Protein AF-A0A7S1KUV3-F1 (afdb_monomer_lite)

Radius of gyration: 42.83 Å; chains: 1; bounding box: 106×86×132 Å

pLDDT: mean 72.12, std 22.17, range [35.59, 98.69]

Sequence (318 aa):
AMRYSIASGDHDDSLCGSAKTRPPDRSGSRDAGAARRFQEGLEPMEYVVLDYLNGLPEGFMDKLKCSLDVHDRLVQRLSRKNERLQAKVRESQASKGTGPPACDLDGTGAPVCITTRSGAPVCDPDAAGAQVCNRDAAGAQVCDPWCRGAPVCYADGAGAPLRDPTGMGLPVCEPRVAGEAPVYDRGALAVEHNILGEAEPCLRGPLRGEGALGAGSQQELARARRRELQLQLAAKVQAAQEARRRLGADAHEEAMRARLEQTCKAARERIAATARRTQREEEEQRDMAAAALREREHVESSLEATLCEQEVMKARVA

Foldseek 3Di:
DDDDDDDDDDDDPDDDDDDDDDDDDDDDDDDDDDDPDDPPDPPPCVVVVVVVVVVDDDCPVVVVVVVVVVVVVVVVVVVVVVVVVVVVVVVVVVVCVPDDDDPPPPDPDADADDDPDDDADDDDQPDPDAHEYDDDDDDEHDDDLRRPDQHDYDDPDPDDHDDDPPHPDDHDDDDDDDDDDDDDDDDDDDDDPPDDDDDDDDDDDDDDDDDPPPPVVVVVVVVVVVVVVVVVVVVVVVVVVVVVVVVVVVVVVVVVVVVVVVVVVVVVVVVVVVVVVVVVVVVVVVVVVVVVVVVVVVVVVVVVVVVVVVVVVVVVVD

Organism: Alexandrium catenella (NCBI:txid2925)

Structure (mmCIF, N/CA/C/O backbone):
data_AF-A0A7S1KUV3-F1
#
_entry.id   AF-A0A7S1KUV3-F1
#
loop_
_atom_site.group_PDB
_atom_site.id
_atom_site.type_symbol
_atom_site.label_atom_id
_atom_site.label_alt_id
_atom_site.label_comp_id
_atom_site.label_asym_id
_atom_site.label_entity_id
_atom_site.label_seq_id
_atom_site.pdbx_PDB_ins_code
_atom_site.Cartn_x
_atom_site.Cartn_y
_atom_site.Cartn_z
_atom_site.occupancy
_atom_site.B_iso_or_equiv
_atom_site.auth_seq_id
_atom_site.auth_comp_id
_atom_site.auth_asym_id
_atom_site.auth_atom_id
_atom_site.pdbx_PDB_model_num
ATOM 1 N N . ALA A 1 1 ? 29.916 -36.926 -2.454 1.00 50.84 1 ALA A N 1
ATOM 2 C CA . ALA A 1 1 ? 30.643 -36.062 -1.503 1.00 50.84 1 ALA A CA 1
ATOM 3 C C . ALA A 1 1 ? 30.952 -34.732 -2.189 1.00 50.84 1 ALA A C 1
ATOM 5 O O . ALA A 1 1 ? 31.960 -34.618 -2.871 1.00 50.84 1 ALA A O 1
ATOM 6 N N . MET A 1 2 ? 30.030 -33.769 -2.103 1.00 45.47 2 MET A N 1
ATOM 7 C CA . MET A 1 2 ? 30.204 -32.425 -2.667 1.00 45.47 2 MET A CA 1
ATOM 8 C C . MET A 1 2 ? 30.885 -31.536 -1.624 1.00 45.47 2 MET A C 1
ATOM 10 O O . MET A 1 2 ? 30.381 -31.399 -0.512 1.00 45.47 2 MET A O 1
ATOM 14 N N . ARG A 1 3 ? 32.047 -30.976 -1.970 1.00 55.03 3 ARG A N 1
ATOM 15 C CA . ARG A 1 3 ? 32.770 -29.993 -1.155 1.00 55.03 3 ARG A CA 1
ATOM 16 C C . ARG A 1 3 ? 32.250 -28.601 -1.512 1.00 55.03 3 ARG A C 1
ATOM 18 O O . ARG A 1 3 ? 32.436 -28.161 -2.641 1.00 55.03 3 ARG A O 1
ATOM 25 N N . TYR A 1 4 ? 31.609 -27.928 -0.561 1.00 47.91 4 TYR A N 1
ATOM 26 C CA . TYR A 1 4 ? 31.341 -26.495 -0.644 1.00 47.91 4 TYR A CA 1
ATOM 27 C C . TYR A 1 4 ? 32.586 -25.744 -0.160 1.00 47.91 4 TYR A C 1
ATOM 29 O O . TYR A 1 4 ? 32.934 -25.818 1.017 1.00 47.91 4 TYR A O 1
ATOM 37 N N . SER A 1 5 ? 33.265 -25.049 -1.074 1.00 60.22 5 SER A N 1
ATOM 38 C CA . SER A 1 5 ? 34.287 -24.054 -0.738 1.00 60.22 5 SER A CA 1
ATOM 39 C C . SER A 1 5 ? 33.593 -22.731 -0.431 1.00 60.22 5 SER A C 1
ATOM 41 O O . SER A 1 5 ? 33.000 -22.121 -1.317 1.00 60.22 5 SER A O 1
ATOM 43 N N . ILE A 1 6 ? 33.658 -22.303 0.827 1.00 53.44 6 ILE A N 1
ATOM 44 C CA . ILE A 1 6 ? 33.256 -20.963 1.257 1.00 53.44 6 ILE A CA 1
ATOM 45 C C . ILE A 1 6 ? 34.474 -20.063 1.049 1.00 53.44 6 ILE A C 1
ATOM 47 O O . ILE A 1 6 ? 35.486 -20.224 1.728 1.00 53.44 6 ILE A O 1
ATOM 51 N N . ALA A 1 7 ? 34.393 -19.162 0.072 1.00 54.94 7 ALA A N 1
ATOM 52 C CA . ALA A 1 7 ? 35.353 -18.082 -0.088 1.00 54.94 7 ALA A CA 1
ATOM 53 C C . ALA A 1 7 ? 35.029 -16.992 0.941 1.00 54.94 7 ALA A C 1
ATOM 55 O O . ALA A 1 7 ? 33.946 -16.405 0.921 1.00 54.94 7 ALA A O 1
ATOM 56 N N . SER A 1 8 ? 35.963 -16.770 1.860 1.00 55.22 8 SER A N 1
ATOM 57 C CA . SER A 1 8 ? 35.985 -15.638 2.778 1.00 55.22 8 SER A CA 1
ATOM 58 C C . SER A 1 8 ? 36.175 -14.359 1.963 1.00 55.22 8 SER A C 1
ATOM 60 O O . SER A 1 8 ? 37.211 -14.187 1.331 1.00 55.22 8 SER A O 1
ATOM 62 N N . GLY A 1 9 ? 35.150 -13.508 1.924 1.00 50.50 9 GLY A N 1
ATOM 63 C CA . GLY A 1 9 ? 35.242 -12.160 1.373 1.00 50.50 9 GLY A CA 1
ATOM 64 C C . GLY A 1 9 ? 35.730 -11.204 2.453 1.00 50.50 9 GLY A C 1
ATOM 65 O O . GLY A 1 9 ? 35.086 -11.070 3.496 1.00 50.50 9 GLY A O 1
ATOM 66 N N . ASP A 1 10 ? 36.881 -10.599 2.189 1.00 52.53 10 ASP A N 1
ATOM 67 C CA . ASP A 1 10 ? 37.581 -9.644 3.035 1.00 52.53 10 ASP A CA 1
ATOM 68 C C . ASP A 1 10 ? 36.730 -8.411 3.386 1.00 52.53 10 ASP A C 1
ATOM 70 O O . ASP A 1 10 ? 35.907 -7.929 2.607 1.00 52.53 10 ASP A O 1
ATOM 74 N N . HIS A 1 11 ? 36.923 -7.933 4.615 1.00 45.03 11 HIS A N 1
ATOM 75 C CA . HIS A 1 11 ? 36.390 -6.679 5.133 1.00 45.03 11 HIS A CA 1
ATOM 76 C C . HIS A 1 11 ? 37.175 -5.498 4.553 1.00 45.03 11 HIS A C 1
ATOM 78 O O . HIS A 1 11 ? 38.323 -5.274 4.929 1.00 45.03 11 HIS A O 1
ATOM 84 N N . ASP A 1 12 ? 36.530 -4.706 3.698 1.00 54.69 12 ASP A N 1
ATOM 85 C CA . ASP A 1 12 ? 36.996 -3.363 3.360 1.00 54.69 12 ASP A CA 1
ATOM 86 C C . ASP A 1 12 ? 36.557 -2.369 4.448 1.00 54.69 12 ASP A C 1
ATOM 88 O O . ASP A 1 12 ? 35.445 -1.830 4.437 1.00 54.69 12 ASP A O 1
ATOM 92 N N . ASP A 1 13 ? 37.466 -2.110 5.390 1.00 47.16 13 ASP A N 1
ATOM 93 C CA . ASP A 1 13 ? 37.435 -0.962 6.297 1.00 47.16 13 ASP A CA 1
ATOM 94 C C . ASP A 1 13 ? 37.655 0.337 5.500 1.00 47.16 13 ASP A C 1
ATOM 96 O O . ASP A 1 13 ? 38.761 0.870 5.382 1.00 47.16 13 ASP A O 1
ATOM 100 N N . SER A 1 14 ? 36.576 0.872 4.925 1.00 59.09 14 SER A N 1
ATOM 101 C CA . SER A 1 14 ? 36.598 2.181 4.273 1.00 59.09 14 SER A CA 1
ATOM 102 C C . SER A 1 14 ? 36.478 3.304 5.308 1.00 59.09 14 SER A C 1
ATOM 104 O O . SER A 1 14 ? 35.399 3.672 5.779 1.00 59.09 14 SER A O 1
ATOM 106 N N . LEU A 1 15 ? 37.640 3.854 5.658 1.00 52.62 15 LEU A N 1
ATOM 107 C CA . LEU A 1 15 ? 37.837 5.082 6.421 1.00 52.62 15 LEU A CA 1
ATOM 108 C C . LEU A 1 15 ? 37.215 6.294 5.699 1.00 52.62 15 LEU A C 1
ATOM 110 O O . LEU A 1 15 ? 37.880 6.979 4.924 1.00 52.62 15 LEU A O 1
ATOM 114 N N . CYS A 1 16 ? 35.965 6.637 6.010 1.00 47.44 16 CYS A N 1
ATOM 115 C CA . CYS A 1 16 ? 35.431 7.971 5.720 1.00 47.44 16 CYS A CA 1
ATOM 116 C C . CYS A 1 16 ? 35.719 8.925 6.886 1.00 47.44 16 CYS A C 1
ATOM 118 O O . CYS A 1 16 ? 34.884 9.164 7.759 1.00 47.44 16 CYS A O 1
ATOM 120 N N . GLY A 1 17 ? 36.912 9.521 6.859 1.00 49.25 17 GLY A N 1
ATOM 121 C CA . GLY A 1 17 ? 37.184 10.773 7.554 1.00 49.25 17 GLY A CA 1
ATOM 122 C C . GLY A 1 17 ? 36.359 11.897 6.927 1.00 49.25 17 GLY A C 1
ATOM 123 O O . GLY A 1 17 ? 36.599 12.290 5.791 1.00 49.25 17 GLY A O 1
ATOM 124 N N . SER A 1 18 ? 35.380 12.420 7.664 1.00 54.69 18 SER A N 1
ATOM 125 C CA . SER A 1 18 ? 34.700 13.672 7.325 1.00 54.69 18 SER A CA 1
ATOM 126 C C . SER A 1 18 ? 35.035 14.720 8.373 1.00 54.69 18 SER A C 1
ATOM 128 O O . SER A 1 18 ? 34.770 14.563 9.565 1.00 54.69 18 SER A O 1
ATOM 130 N N . ALA A 1 19 ? 35.684 15.774 7.888 1.00 44.00 19 ALA A N 1
ATOM 131 C CA . ALA A 1 19 ? 36.178 16.907 8.638 1.00 44.00 19 ALA A CA 1
ATOM 132 C C . ALA A 1 19 ? 35.063 17.579 9.452 1.00 44.00 19 ALA A C 1
ATOM 134 O O . ALA A 1 19 ? 34.056 18.048 8.923 1.00 44.00 19 ALA A O 1
ATOM 135 N N . LYS A 1 20 ? 35.282 17.658 10.764 1.00 51.81 20 LYS A N 1
ATOM 136 C CA . LYS A 1 20 ? 34.458 18.404 11.711 1.00 51.81 20 LYS A CA 1
ATOM 137 C C . LYS A 1 20 ? 34.800 19.889 11.581 1.00 51.81 20 LYS A C 1
ATOM 139 O O . LYS A 1 20 ? 35.710 20.383 12.241 1.00 51.81 20 LYS A O 1
ATOM 144 N N . THR A 1 21 ? 34.101 20.601 10.699 1.00 52.25 21 THR A N 1
ATOM 145 C CA . THR A 1 21 ? 34.162 22.066 10.626 1.00 52.25 21 THR A CA 1
ATOM 146 C C . THR A 1 21 ? 33.637 22.663 11.930 1.00 52.25 21 THR A C 1
ATOM 148 O O . THR A 1 21 ? 32.458 22.547 12.262 1.00 52.25 21 THR A O 1
ATOM 151 N N . ARG A 1 22 ? 34.555 23.274 12.683 1.00 49.34 22 ARG A N 1
ATOM 152 C CA . ARG A 1 22 ? 34.307 24.104 13.867 1.00 49.34 22 ARG A CA 1
ATOM 153 C C . ARG A 1 22 ? 33.476 25.337 13.468 1.00 49.34 22 ARG A C 1
ATOM 155 O O . ARG A 1 22 ? 33.888 26.031 12.539 1.00 49.34 22 ARG A O 1
ATOM 162 N N . PRO A 1 23 ? 32.361 25.654 14.147 1.00 61.28 23 PRO A N 1
ATOM 163 C CA . PRO A 1 23 ? 31.737 26.965 14.018 1.00 61.28 23 PRO A CA 1
ATOM 164 C C . PRO A 1 23 ? 32.580 28.021 14.761 1.00 61.28 23 PRO A C 1
ATOM 166 O O . PRO A 1 23 ? 33.218 27.684 15.762 1.00 61.28 23 PRO A O 1
ATOM 169 N N . PRO A 1 24 ? 32.617 29.277 14.280 1.00 63.50 24 PRO A N 1
ATOM 170 C CA . PRO A 1 24 ? 33.401 30.334 14.903 1.00 63.50 24 PRO A CA 1
ATOM 171 C C . PRO A 1 24 ? 32.796 30.781 16.236 1.00 63.50 24 PRO A C 1
ATOM 173 O O . PRO A 1 24 ? 31.580 30.941 16.377 1.00 63.50 24 PRO A O 1
ATOM 176 N N . ASP A 1 25 ? 33.694 31.014 17.188 1.00 50.94 25 ASP A N 1
ATOM 177 C CA . ASP A 1 25 ? 33.448 31.600 18.497 1.00 50.94 25 ASP A CA 1
ATOM 178 C C . ASP A 1 25 ? 32.694 32.935 18.379 1.00 50.94 25 ASP A C 1
ATOM 180 O O . ASP A 1 25 ? 33.216 33.929 17.872 1.00 50.94 25 ASP A O 1
ATOM 184 N N . ARG A 1 26 ? 31.461 32.982 18.898 1.00 51.25 26 ARG A N 1
ATOM 185 C CA . ARG A 1 26 ? 30.793 34.240 19.250 1.00 51.25 26 ARG A CA 1
ATOM 186 C C . ARG A 1 26 ? 31.099 34.569 20.705 1.00 51.25 26 ARG A C 1
ATOM 188 O O . ARG A 1 26 ? 30.372 34.205 21.624 1.00 51.25 26 ARG A O 1
ATOM 195 N N . SER A 1 27 ? 32.202 35.285 20.884 1.00 57.25 27 SER A N 1
ATOM 196 C CA . SER A 1 27 ? 32.528 36.041 22.087 1.00 57.25 27 SER A CA 1
ATOM 197 C C . SER A 1 27 ? 31.584 37.242 22.240 1.00 57.25 27 SER A C 1
ATOM 199 O O . SER A 1 27 ? 31.562 38.132 21.392 1.00 57.25 27 SER A O 1
ATOM 201 N N . GLY A 1 28 ? 30.836 37.272 23.341 1.00 48.59 28 GLY A N 1
ATOM 202 C CA . GLY A 1 28 ? 29.962 38.372 23.767 1.00 48.59 28 GLY A CA 1
ATOM 203 C C . GLY A 1 28 ? 29.151 37.906 24.978 1.00 48.59 28 GLY A C 1
ATOM 204 O O . GLY A 1 28 ? 28.044 37.422 24.816 1.00 48.59 28 GLY A O 1
ATOM 205 N N . SER A 1 29 ? 29.719 37.754 26.179 1.00 55.91 29 SER A N 1
ATOM 206 C CA . SER A 1 29 ? 30.174 38.818 27.089 1.00 55.91 29 SER A CA 1
ATOM 207 C C . SER A 1 29 ? 29.114 39.903 27.323 1.00 55.91 29 SER A C 1
ATOM 209 O O . SER A 1 29 ? 29.232 40.998 26.777 1.00 55.91 29 SER A O 1
ATOM 211 N N . ARG A 1 30 ? 28.155 39.597 28.207 1.00 56.16 30 ARG A N 1
ATOM 212 C CA . ARG A 1 30 ? 27.799 40.328 29.448 1.00 56.16 30 ARG A CA 1
ATOM 213 C C . ARG A 1 30 ? 26.295 40.228 29.684 1.00 56.16 30 ARG A C 1
ATOM 215 O O . ARG A 1 30 ? 25.528 40.829 28.955 1.00 56.16 30 ARG A O 1
ATOM 222 N N . ASP A 1 31 ? 25.926 39.392 30.653 1.00 46.69 31 ASP A N 1
ATOM 223 C CA . ASP A 1 31 ? 25.014 39.741 31.754 1.00 46.69 31 ASP A CA 1
ATOM 224 C C . ASP A 1 31 ? 24.808 38.501 32.631 1.00 46.69 31 ASP A C 1
ATOM 226 O O . ASP A 1 31 ? 23.829 37.763 32.560 1.00 46.69 31 ASP A O 1
ATOM 230 N N . ALA A 1 32 ? 25.826 38.244 33.455 1.00 55.78 32 ALA A N 1
ATOM 231 C CA . ALA A 1 32 ? 25.753 37.323 34.574 1.00 55.78 32 ALA A CA 1
ATOM 232 C C . ALA A 1 32 ? 25.380 38.140 35.815 1.00 55.78 32 ALA A C 1
ATOM 234 O O . ALA A 1 32 ? 26.239 38.747 36.452 1.00 55.78 32 ALA A O 1
ATOM 235 N N . GLY A 1 33 ? 24.093 38.171 36.147 1.00 55.00 33 GLY A N 1
ATOM 236 C CA . GLY A 1 33 ? 23.601 38.844 37.339 1.00 55.00 33 GLY A CA 1
ATOM 237 C C . GLY A 1 33 ? 22.295 38.233 37.820 1.00 55.00 33 GLY A C 1
ATOM 238 O O . GLY A 1 33 ? 21.255 38.472 37.229 1.00 55.00 33 GLY A O 1
ATOM 239 N N . ALA A 1 34 ? 22.376 37.494 38.928 1.00 51.81 34 ALA A N 1
ATOM 240 C CA . ALA A 1 34 ? 21.263 37.112 39.805 1.00 51.81 34 ALA A CA 1
ATOM 241 C C . ALA A 1 34 ? 20.312 35.982 39.345 1.00 51.81 34 ALA A C 1
ATOM 243 O O . ALA A 1 34 ? 19.131 36.204 39.110 1.00 51.81 34 ALA A O 1
ATOM 244 N N . ALA A 1 35 ? 20.788 34.729 39.359 1.00 52.62 35 ALA A N 1
ATOM 245 C CA . ALA A 1 35 ? 19.892 33.561 39.475 1.00 52.62 35 ALA A CA 1
ATOM 246 C C . ALA A 1 35 ? 20.561 32.306 40.089 1.00 52.62 35 ALA A C 1
ATOM 248 O O . ALA A 1 35 ? 20.219 31.176 39.758 1.00 52.62 35 ALA A O 1
ATOM 249 N N . ARG A 1 36 ? 21.536 32.469 40.997 1.00 54.59 36 ARG A N 1
ATOM 250 C CA . ARG A 1 36 ? 22.147 31.341 41.731 1.00 54.59 36 ARG A CA 1
ATOM 251 C C . ARG A 1 36 ? 21.821 31.388 43.217 1.00 54.59 36 ARG A C 1
ATOM 253 O O . ARG A 1 36 ? 22.676 31.779 43.999 1.00 54.59 36 ARG A O 1
ATOM 260 N N . ARG A 1 37 ? 20.613 30.971 43.596 1.00 55.06 37 ARG A N 1
ATOM 261 C CA . ARG A 1 37 ? 20.305 30.356 44.903 1.00 55.06 37 ARG A CA 1
ATOM 262 C C . ARG A 1 37 ? 19.047 29.516 44.704 1.00 55.06 37 ARG A C 1
ATOM 264 O O . ARG A 1 37 ? 18.017 30.124 44.485 1.00 55.06 37 ARG A O 1
ATOM 271 N N . PHE A 1 38 ? 19.185 28.186 44.672 1.00 52.56 38 PHE A N 1
ATOM 272 C CA . PHE A 1 38 ? 18.165 27.113 44.820 1.00 52.56 38 PHE A CA 1
ATOM 273 C C . PHE A 1 38 ? 18.485 25.871 43.951 1.00 52.56 38 PHE A C 1
ATOM 275 O O . PHE A 1 38 ? 17.613 25.329 43.282 1.00 52.56 38 PHE A O 1
ATOM 282 N N . GLN A 1 39 ? 19.737 25.396 43.948 1.00 52.84 39 GLN A N 1
ATOM 283 C CA . GLN A 1 39 ? 20.089 24.077 43.390 1.00 52.84 39 GLN A CA 1
ATOM 284 C C . GLN A 1 39 ? 21.105 23.352 44.285 1.00 52.84 39 GLN A C 1
ATOM 286 O O . GLN A 1 39 ? 22.152 22.906 43.836 1.00 52.84 39 GLN A O 1
ATOM 291 N N . GLU A 1 40 ? 20.799 23.243 45.573 1.00 55.50 40 GLU A N 1
ATOM 292 C CA . GLU A 1 40 ? 21.488 22.325 46.484 1.00 55.50 40 GLU A CA 1
ATOM 293 C C . GLU A 1 40 ? 20.408 21.454 47.126 1.00 55.50 40 GLU A C 1
ATOM 295 O O . GLU A 1 40 ? 19.616 21.945 47.927 1.00 55.50 40 GLU A O 1
ATOM 300 N N . GLY A 1 41 ? 20.311 20.189 46.702 1.00 58.28 41 GLY A N 1
ATOM 301 C CA . GLY A 1 41 ? 19.470 19.194 47.378 1.00 58.28 41 GLY A CA 1
ATOM 302 C C . GLY A 1 41 ? 18.753 18.170 46.498 1.00 58.28 41 GLY A C 1
ATOM 303 O O . GLY A 1 41 ? 18.231 17.202 47.037 1.00 58.28 41 GLY A O 1
ATOM 304 N N . LEU A 1 42 ? 18.725 18.324 45.171 1.00 57.47 42 LEU A N 1
ATOM 305 C CA . LEU A 1 42 ? 18.290 17.230 44.300 1.00 57.47 42 LEU A CA 1
ATOM 306 C C . LEU A 1 42 ? 19.510 16.360 44.018 1.00 57.47 42 LEU A C 1
ATOM 308 O O . LEU A 1 42 ? 20.253 16.622 43.072 1.00 57.47 42 LEU A O 1
ATOM 312 N N . GLU A 1 43 ? 19.738 15.354 44.867 1.00 61.97 43 GLU A N 1
ATOM 313 C CA . GLU A 1 43 ? 20.556 14.216 44.455 1.00 61.97 43 GLU A CA 1
ATOM 314 C C . GLU A 1 43 ? 20.039 13.756 43.084 1.00 61.97 43 GLU A C 1
ATOM 316 O O . GLU A 1 43 ? 18.825 13.564 42.925 1.00 61.97 43 GLU A O 1
ATOM 321 N N . PRO A 1 44 ? 20.906 13.661 42.062 1.00 67.88 44 PRO A N 1
ATOM 322 C CA . PRO A 1 44 ? 20.489 13.251 40.735 1.00 67.88 44 PRO A CA 1
ATOM 323 C C . PRO A 1 44 ? 19.743 11.924 40.858 1.00 67.88 44 PRO A C 1
ATOM 325 O O . PRO A 1 44 ? 20.315 10.934 41.318 1.00 67.88 44 PRO A O 1
ATOM 328 N N . MET A 1 45 ? 18.474 11.884 40.430 1.00 63.06 45 MET A N 1
ATOM 329 C CA . MET A 1 45 ? 17.690 10.638 40.366 1.00 63.06 45 MET A CA 1
ATOM 330 C C . MET A 1 45 ? 18.423 9.512 39.618 1.00 63.06 45 MET A C 1
ATOM 332 O O . MET A 1 45 ? 18.037 8.353 39.729 1.00 63.06 45 MET A O 1
ATOM 336 N N . GLU A 1 46 ? 19.478 9.848 38.874 1.00 63.69 46 GLU A N 1
ATOM 337 C CA . GLU A 1 46 ? 20.419 8.929 38.246 1.00 63.69 46 GLU A CA 1
ATOM 338 C C . GLU A 1 46 ? 20.895 7.821 39.196 1.00 63.69 46 GLU A C 1
ATOM 340 O O . GLU A 1 46 ? 20.956 6.677 38.762 1.00 63.69 46 GLU A O 1
ATOM 345 N N . TYR A 1 47 ? 21.143 8.094 40.483 1.00 66.38 47 TYR A N 1
ATOM 346 C CA . TYR A 1 47 ? 21.613 7.055 41.414 1.00 66.38 47 TYR A CA 1
ATOM 347 C C . TYR A 1 47 ? 20.489 6.174 41.963 1.00 66.38 47 TYR A C 1
ATOM 349 O O . TYR A 1 47 ? 20.662 4.964 42.084 1.00 66.38 47 TYR A O 1
ATOM 357 N N . VAL A 1 48 ? 19.309 6.747 42.212 1.00 68.50 48 VAL A N 1
ATOM 358 C CA . VAL A 1 48 ? 18.151 5.993 42.717 1.00 68.50 48 VAL A CA 1
ATOM 359 C C . VAL A 1 48 ? 17.669 4.978 41.680 1.00 68.50 48 VAL A C 1
ATOM 361 O O . VAL A 1 48 ? 17.284 3.871 42.037 1.00 68.50 48 VAL A O 1
ATOM 364 N N . VAL A 1 49 ? 17.724 5.313 40.387 1.00 74.62 49 VAL A N 1
ATOM 365 C CA . VAL A 1 49 ? 17.288 4.410 39.308 1.00 74.62 49 VAL A CA 1
ATOM 366 C C . VAL A 1 49 ? 18.221 3.203 39.153 1.00 74.62 49 VAL A C 1
ATOM 368 O O . VAL A 1 49 ? 17.741 2.118 38.830 1.00 74.62 49 VAL A O 1
ATOM 371 N N . LEU A 1 50 ? 19.523 3.345 39.424 1.00 76.31 50 LEU A N 1
ATOM 372 C CA . LEU A 1 50 ? 20.491 2.247 39.287 1.00 76.31 50 LEU A CA 1
ATOM 373 C C . LEU A 1 50 ? 20.217 1.094 40.267 1.00 76.31 50 LEU A C 1
ATOM 375 O O . LEU A 1 50 ? 20.341 -0.068 39.878 1.00 76.31 50 LEU A O 1
ATOM 379 N N . ASP A 1 51 ? 19.758 1.386 41.486 1.00 76.94 51 ASP A N 1
ATOM 380 C CA . ASP A 1 51 ? 19.403 0.348 42.463 1.00 76.94 51 ASP A CA 1
ATOM 381 C C . ASP A 1 51 ? 18.165 -0.454 42.037 1.00 76.94 51 ASP A C 1
ATOM 383 O O . ASP A 1 51 ? 18.110 -1.671 42.231 1.00 76.94 51 ASP A O 1
ATOM 387 N N . TYR A 1 52 ? 17.203 0.185 41.361 1.00 76.31 52 TYR A N 1
ATOM 388 C CA . TYR A 1 52 ? 16.060 -0.523 40.776 1.00 76.31 52 TYR A CA 1
ATOM 389 C C . TYR A 1 52 ? 16.456 -1.398 39.585 1.00 76.31 52 TYR A C 1
ATOM 391 O O . TYR A 1 52 ? 15.822 -2.428 39.355 1.00 76.31 52 TYR A O 1
ATOM 399 N N . LEU A 1 53 ? 17.506 -1.034 38.842 1.00 75.50 53 LEU A N 1
ATOM 400 C CA . LEU A 1 53 ? 17.980 -1.837 37.712 1.00 75.50 53 LEU A CA 1
ATOM 401 C C . LEU A 1 53 ? 18.629 -3.152 38.161 1.00 75.50 53 LEU A C 1
ATOM 403 O O . LEU A 1 53 ? 18.512 -4.152 37.453 1.00 75.50 53 LEU A O 1
ATOM 407 N N . ASN A 1 54 ? 19.238 -3.181 39.349 1.00 80.06 54 ASN A N 1
ATOM 408 C CA . ASN A 1 54 ? 19.841 -4.393 39.915 1.00 80.06 54 ASN A CA 1
ATOM 409 C C . ASN A 1 54 ? 18.803 -5.412 40.425 1.00 80.06 54 ASN A C 1
ATOM 411 O O . ASN A 1 54 ? 19.127 -6.587 40.574 1.00 80.06 54 ASN A O 1
ATOM 415 N N . GLY A 1 55 ? 17.560 -4.985 40.682 1.00 86.25 55 GLY A N 1
ATOM 416 C CA . GLY A 1 55 ? 16.463 -5.845 41.148 1.00 86.25 55 GLY A CA 1
ATOM 417 C C . GLY A 1 55 ? 15.555 -6.398 40.043 1.00 86.25 55 GLY A C 1
ATOM 418 O O . GLY A 1 55 ? 14.541 -7.030 40.348 1.00 86.25 55 GLY A O 1
ATOM 419 N N . LEU A 1 56 ? 15.856 -6.136 38.768 1.00 88.81 56 LEU A N 1
ATOM 420 C CA . LEU A 1 56 ? 15.012 -6.580 37.659 1.00 88.81 56 LEU A CA 1
ATOM 421 C C . LEU A 1 56 ? 15.168 -8.089 37.395 1.00 88.81 56 LEU A C 1
ATOM 423 O O . LEU A 1 56 ? 16.274 -8.618 37.497 1.00 88.81 56 LEU A O 1
ATOM 427 N N . PRO A 1 57 ? 14.083 -8.790 37.006 1.00 91.56 57 PRO A N 1
ATOM 428 C CA . PRO A 1 57 ? 14.143 -10.207 36.669 1.00 91.56 57 PRO A CA 1
ATOM 429 C C . PRO A 1 57 ? 15.185 -10.498 35.587 1.00 91.56 57 PRO A C 1
ATOM 431 O O . PRO A 1 57 ? 15.293 -9.768 34.594 1.00 91.56 57 PRO A O 1
ATOM 434 N N . GLU A 1 58 ? 15.901 -11.607 35.753 1.00 85.56 58 GLU A N 1
ATOM 435 C CA . GLU A 1 58 ? 16.874 -12.093 34.778 1.00 85.56 58 GLU A CA 1
ATOM 436 C C . GLU A 1 58 ? 16.194 -12.249 33.399 1.00 85.56 58 GLU A C 1
ATOM 438 O O . GLU A 1 58 ? 15.118 -12.838 33.272 1.00 85.56 58 GLU A O 1
ATOM 443 N N . GLY A 1 59 ? 16.761 -11.616 32.366 1.00 87.81 59 GLY A N 1
ATOM 444 C CA . GLY A 1 59 ? 16.195 -11.557 31.009 1.00 87.81 59 GLY A CA 1
ATOM 445 C C . GLY A 1 59 ? 15.273 -10.363 30.703 1.00 87.81 59 GLY A C 1
ATOM 446 O O . GLY A 1 59 ? 14.958 -10.126 29.533 1.00 87.81 59 GLY A O 1
ATOM 447 N N . PHE A 1 60 ? 14.861 -9.552 31.687 1.00 92.25 60 PHE A N 1
ATOM 448 C CA . PHE A 1 60 ? 14.156 -8.290 31.399 1.00 92.25 60 PHE A CA 1
ATOM 449 C C . PHE A 1 60 ? 15.077 -7.280 30.700 1.00 92.25 60 PHE A C 1
ATOM 451 O O . PHE A 1 60 ? 14.671 -6.633 29.734 1.00 92.25 60 PHE A O 1
ATOM 458 N N . MET A 1 61 ? 16.337 -7.195 31.135 1.00 88.69 61 MET 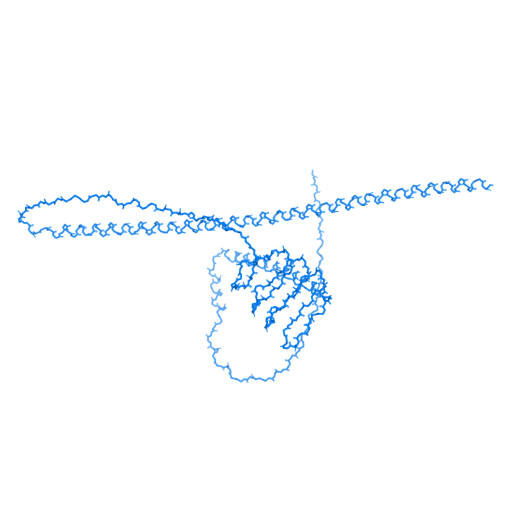A N 1
ATOM 459 C CA . MET A 1 61 ? 17.341 -6.319 30.522 1.00 88.69 61 MET A CA 1
ATOM 460 C C . MET A 1 61 ? 17.604 -6.661 29.054 1.00 88.69 61 MET A C 1
ATOM 462 O O . MET A 1 61 ? 17.760 -5.754 28.240 1.00 88.69 61 MET A O 1
ATOM 466 N N . ASP A 1 62 ? 17.587 -7.944 28.691 1.00 89.50 62 ASP A N 1
ATOM 467 C CA . ASP A 1 62 ? 17.765 -8.364 27.299 1.00 89.50 62 ASP A CA 1
ATOM 468 C C . ASP A 1 62 ? 16.567 -7.959 26.437 1.00 89.50 62 ASP A C 1
ATOM 470 O O . ASP A 1 62 ? 16.744 -7.452 25.331 1.00 89.50 62 ASP A O 1
ATOM 474 N N . LYS A 1 63 ? 15.340 -8.073 26.966 1.00 93.31 63 LYS A N 1
ATOM 475 C CA . LYS A 1 63 ? 14.136 -7.566 26.288 1.00 93.31 63 LYS A CA 1
ATOM 476 C C . LYS A 1 63 ? 14.177 -6.051 26.113 1.00 93.31 63 LYS A C 1
ATOM 478 O O . LYS A 1 63 ? 13.817 -5.562 25.044 1.00 93.31 63 LYS A O 1
ATOM 483 N N . LEU A 1 64 ? 14.621 -5.316 27.133 1.00 90.88 64 LEU A N 1
ATOM 484 C CA . LEU A 1 64 ? 14.749 -3.862 27.065 1.00 90.88 64 LEU A CA 1
ATOM 485 C C . LEU A 1 64 ? 15.794 -3.451 26.020 1.00 90.88 64 LEU A C 1
ATOM 487 O O . LEU A 1 64 ? 15.506 -2.595 25.188 1.00 90.88 64 LEU A O 1
ATOM 491 N N . LYS A 1 65 ? 16.958 -4.114 25.997 1.00 92.38 65 LYS A N 1
ATOM 492 C CA . LYS A 1 65 ? 17.987 -3.924 24.962 1.00 92.38 65 LYS A CA 1
ATOM 493 C C . LYS A 1 65 ? 17.438 -4.205 23.565 1.00 92.38 65 LYS A C 1
ATOM 495 O O . LYS A 1 65 ? 17.528 -3.342 22.702 1.00 92.38 65 LYS A O 1
ATOM 500 N N . CYS A 1 66 ? 16.777 -5.347 23.357 1.00 91.56 66 CYS A N 1
ATOM 501 C CA . CYS A 1 66 ? 16.146 -5.654 22.072 1.00 91.56 66 CYS A CA 1
ATOM 502 C C . CYS A 1 66 ? 15.091 -4.610 21.672 1.00 91.56 66 CYS A C 1
ATOM 504 O O . CYS A 1 66 ? 14.993 -4.251 20.500 1.00 91.56 66 CYS A O 1
ATOM 506 N N . SER A 1 67 ? 14.298 -4.109 22.624 1.00 95.44 67 SER A N 1
ATOM 507 C CA . SER A 1 67 ? 13.300 -3.069 22.359 1.00 95.44 67 SER A CA 1
ATOM 508 C C . SER A 1 67 ? 13.950 -1.743 21.957 1.00 95.44 67 SER A C 1
ATOM 510 O O . SER A 1 67 ? 13.480 -1.096 21.019 1.00 95.44 67 SER A O 1
ATOM 512 N N . LEU A 1 68 ? 15.029 -1.346 22.636 1.00 94.94 68 LEU A N 1
ATOM 513 C CA . LEU A 1 68 ? 15.806 -0.153 22.298 1.00 94.94 68 LEU A CA 1
ATOM 514 C C . LEU A 1 68 ? 16.448 -0.287 20.910 1.00 94.94 68 LEU A C 1
ATOM 516 O O . LEU A 1 68 ? 16.293 0.615 20.092 1.00 94.94 68 LEU A O 1
ATOM 520 N N . ASP A 1 69 ? 17.024 -1.446 20.581 1.00 95.75 69 ASP A N 1
ATOM 521 C CA . ASP A 1 69 ? 17.596 -1.716 19.255 1.00 95.75 69 ASP A CA 1
ATOM 522 C C . ASP A 1 69 ? 16.557 -1.589 18.126 1.00 95.75 69 ASP A C 1
ATOM 524 O O . ASP A 1 69 ? 16.841 -1.069 17.041 1.00 95.75 69 ASP A O 1
ATOM 528 N N . VAL A 1 70 ? 15.329 -2.071 18.352 1.00 95.31 70 VAL A N 1
ATOM 529 C CA . VAL A 1 70 ? 14.231 -1.933 17.382 1.00 95.31 70 VAL A CA 1
ATOM 530 C C . VAL A 1 70 ? 13.837 -0.464 17.210 1.00 95.31 70 VAL A C 1
ATOM 532 O O . VAL A 1 70 ? 13.626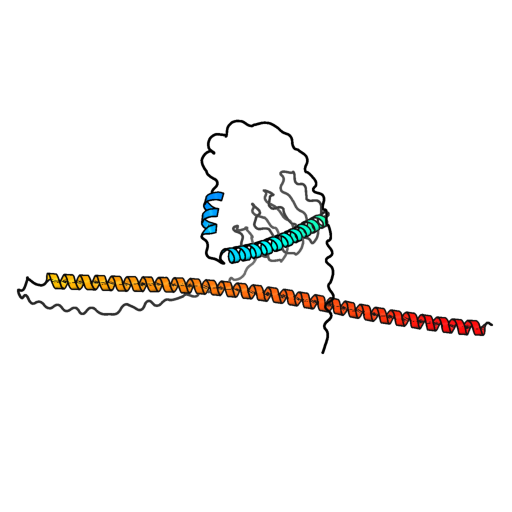 -0.022 16.073 1.00 95.31 70 VAL A O 1
ATOM 535 N N . HIS A 1 71 ? 13.769 0.300 18.304 1.00 95.19 71 HIS A N 1
ATOM 536 C CA . HIS A 1 71 ? 13.498 1.735 18.249 1.00 95.19 71 HIS A CA 1
ATOM 537 C C . HIS A 1 71 ? 14.593 2.500 17.503 1.00 95.19 71 HIS A C 1
ATOM 539 O O . HIS A 1 71 ? 14.268 3.276 16.602 1.00 95.19 71 HIS A O 1
ATOM 545 N N . ASP A 1 72 ? 15.867 2.223 17.770 1.00 96.44 72 ASP A N 1
ATOM 546 C CA . ASP A 1 72 ? 16.989 2.867 17.084 1.00 96.44 72 ASP A CA 1
ATOM 547 C C . ASP A 1 72 ? 16.961 2.602 15.575 1.00 96.44 72 ASP A C 1
ATOM 549 O O . ASP A 1 72 ? 17.100 3.523 14.763 1.00 96.44 72 ASP A O 1
ATOM 553 N N . ARG A 1 73 ? 16.672 1.360 15.161 1.00 96.50 73 ARG A N 1
ATOM 554 C CA . ARG A 1 73 ? 16.494 1.018 13.738 1.00 96.50 73 ARG A CA 1
ATOM 555 C C . ARG A 1 73 ? 15.336 1.783 13.095 1.00 96.50 73 ARG A C 1
ATOM 557 O O . ARG A 1 73 ? 15.428 2.166 11.923 1.00 96.50 73 ARG A O 1
ATOM 564 N N . LEU A 1 74 ? 14.238 1.996 13.822 1.00 93.94 74 LEU A N 1
ATOM 565 C CA . LEU A 1 74 ? 13.097 2.773 13.336 1.00 93.94 74 LEU A CA 1
ATOM 566 C C . LEU A 1 74 ? 13.459 4.255 13.178 1.00 93.94 74 LEU A C 1
ATOM 568 O O . LEU A 1 74 ? 13.180 4.833 12.125 1.00 93.94 74 LEU A O 1
ATOM 572 N N . VAL A 1 75 ? 14.118 4.843 14.179 1.00 96.50 75 VAL A N 1
ATOM 573 C CA . VAL A 1 75 ? 14.573 6.241 14.160 1.00 96.50 75 VAL A CA 1
ATOM 574 C C . VAL A 1 75 ? 15.532 6.470 12.994 1.00 96.50 75 VAL A C 1
ATOM 576 O O . VAL A 1 75 ? 15.294 7.358 12.177 1.00 96.50 75 VAL A O 1
ATOM 579 N N . GLN A 1 76 ? 16.537 5.609 12.813 1.00 96.12 76 GLN A N 1
ATOM 580 C CA . GLN A 1 76 ? 17.464 5.701 11.678 1.00 96.12 76 GLN A CA 1
ATOM 581 C C . GLN A 1 76 ? 16.745 5.624 10.323 1.00 96.12 76 GLN A C 1
ATOM 583 O O . GLN A 1 76 ? 17.069 6.368 9.393 1.00 96.12 76 GLN A O 1
ATOM 588 N N . ARG A 1 77 ? 15.742 4.745 10.187 1.00 97.00 77 ARG A N 1
ATOM 589 C CA . ARG A 1 77 ? 14.944 4.628 8.955 1.00 97.00 77 ARG A CA 1
ATOM 590 C C . ARG A 1 77 ? 14.151 5.905 8.669 1.00 97.00 77 ARG A C 1
ATOM 592 O O . ARG A 1 77 ? 14.052 6.300 7.505 1.00 97.00 77 ARG A O 1
ATOM 599 N N . LEU A 1 78 ? 13.573 6.527 9.697 1.00 94.38 78 LEU A N 1
ATOM 600 C CA . LEU A 1 78 ? 12.834 7.784 9.569 1.00 94.38 78 LEU A CA 1
ATOM 601 C C . LEU A 1 78 ? 13.763 8.949 9.216 1.00 94.38 78 LEU A C 1
ATOM 603 O O . LEU A 1 78 ? 13.439 9.696 8.294 1.00 94.38 78 LEU A O 1
ATOM 607 N N . SER A 1 79 ? 14.937 9.047 9.842 1.00 95.88 79 SER A N 1
ATOM 608 C CA . SER A 1 79 ? 15.934 10.078 9.524 1.00 95.88 79 SER A CA 1
ATOM 609 C C . SER A 1 79 ? 16.372 10.017 8.060 1.00 95.88 79 SER A C 1
ATOM 611 O O . SER A 1 79 ? 16.272 11.018 7.354 1.00 95.88 79 SER A O 1
ATOM 613 N N . ARG A 1 80 ? 16.701 8.824 7.539 1.00 97.56 80 ARG A N 1
ATOM 614 C CA . ARG A 1 80 ? 17.046 8.646 6.112 1.00 97.56 80 ARG A CA 1
ATOM 615 C C . ARG A 1 80 ? 15.907 9.046 5.171 1.00 97.56 80 ARG A C 1
ATOM 617 O O . ARG A 1 80 ? 16.143 9.568 4.084 1.00 97.56 80 ARG A O 1
ATOM 624 N N . LYS A 1 81 ? 14.649 8.778 5.544 1.00 96.06 81 LYS A N 1
ATOM 625 C CA . LYS A 1 81 ? 13.487 9.222 4.754 1.00 96.06 81 LYS A CA 1
ATOM 626 C C . LYS A 1 81 ? 13.338 10.742 4.785 1.00 96.06 81 LYS A C 1
ATOM 628 O O . LYS A 1 81 ? 13.031 11.322 3.747 1.00 96.06 81 LYS A O 1
ATOM 633 N N . ASN A 1 82 ? 13.561 11.366 5.938 1.00 95.00 82 ASN A N 1
ATOM 634 C CA . ASN A 1 82 ? 13.481 12.813 6.096 1.00 95.00 82 ASN A CA 1
ATOM 635 C C . ASN A 1 82 ? 14.561 13.518 5.260 1.00 95.00 82 ASN A C 1
ATOM 637 O O . ASN A 1 82 ? 14.242 14.420 4.494 1.00 95.00 82 ASN A O 1
ATOM 641 N N . GLU A 1 83 ? 15.801 13.026 5.280 1.00 97.69 83 GLU A N 1
ATOM 642 C CA . GLU A 1 83 ? 16.889 13.528 4.425 1.00 97.69 83 GLU A CA 1
ATOM 643 C C . GLU A 1 83 ? 16.538 13.455 2.932 1.00 97.69 83 GLU A C 1
ATOM 645 O O . GLU A 1 83 ? 16.721 14.425 2.197 1.00 97.69 83 GLU A O 1
ATOM 650 N N . ARG A 1 84 ? 15.953 12.338 2.475 1.00 97.19 84 ARG A N 1
ATOM 651 C CA . ARG A 1 84 ? 15.490 12.191 1.082 1.00 97.19 84 ARG A CA 1
ATOM 652 C C . ARG A 1 84 ? 14.382 13.178 0.723 1.00 97.19 84 ARG A C 1
ATOM 654 O O . ARG A 1 84 ? 14.358 13.682 -0.397 1.00 97.19 84 ARG A O 1
ATOM 661 N N . LEU A 1 85 ? 13.448 13.437 1.637 1.00 95.94 85 LEU A N 1
ATOM 662 C CA . LEU A 1 85 ? 12.389 14.426 1.422 1.00 95.94 85 LEU A CA 1
ATOM 663 C C . LEU A 1 85 ? 12.963 15.843 1.371 1.00 95.94 85 LEU A C 1
ATOM 665 O O . LEU A 1 85 ? 12.618 16.599 0.467 1.00 95.94 85 LEU A O 1
ATOM 669 N N . GLN A 1 86 ? 13.887 16.180 2.271 1.00 95.88 86 GLN A N 1
ATOM 670 C CA . GLN A 1 86 ? 14.577 17.469 2.256 1.00 95.88 86 GLN A CA 1
ATOM 671 C C . GLN A 1 86 ? 15.376 17.676 0.964 1.00 95.88 86 GLN A C 1
ATOM 673 O O . GLN A 1 86 ? 15.339 18.768 0.401 1.00 95.88 86 GLN A O 1
ATOM 678 N N . ALA A 1 87 ? 16.037 16.636 0.445 1.00 96.50 87 ALA A N 1
ATOM 679 C CA . ALA A 1 87 ? 16.724 16.695 -0.844 1.00 96.50 87 ALA A CA 1
ATOM 680 C C . ALA A 1 87 ? 15.758 17.012 -2.000 1.00 96.50 87 ALA A C 1
ATOM 682 O O . ALA A 1 87 ? 16.028 17.916 -2.786 1.00 96.50 87 ALA A O 1
ATOM 683 N N . LYS A 1 88 ? 14.590 16.357 -2.048 1.00 94.75 88 LYS A N 1
ATOM 684 C CA . LYS A 1 88 ? 13.556 16.635 -3.062 1.00 94.75 88 LYS A CA 1
ATOM 685 C C . LYS A 1 88 ? 12.979 18.044 -2.962 1.00 94.75 88 LYS A C 1
ATOM 687 O O . LYS A 1 88 ? 12.691 18.657 -3.987 1.00 94.75 88 LYS A O 1
ATOM 692 N N . VAL A 1 89 ? 12.798 18.567 -1.747 1.00 93.88 89 VAL A N 1
ATOM 693 C CA . VAL A 1 89 ? 12.350 19.954 -1.542 1.00 93.88 89 VAL A CA 1
ATOM 694 C C . VAL A 1 89 ? 13.396 20.929 -2.073 1.00 93.88 89 VAL A C 1
ATOM 696 O O . VAL A 1 89 ? 13.035 21.857 -2.789 1.00 93.88 89 VAL A O 1
ATOM 699 N N . ARG A 1 90 ? 14.684 20.693 -1.794 1.00 94.56 90 ARG A N 1
ATOM 700 C CA . ARG A 1 90 ? 15.782 21.518 -2.322 1.00 94.56 90 ARG A CA 1
ATOM 701 C C . ARG A 1 90 ? 15.868 21.459 -3.847 1.00 94.56 90 ARG A C 1
ATOM 703 O O . ARG A 1 90 ? 16.018 22.496 -4.478 1.00 94.56 90 ARG A O 1
ATOM 710 N N . GLU A 1 91 ? 15.716 20.278 -4.439 1.00 93.88 91 GLU A N 1
ATOM 711 C CA . GLU A 1 91 ? 15.675 20.095 -5.897 1.00 93.88 91 GLU A CA 1
ATOM 712 C C . GLU A 1 91 ? 14.472 20.815 -6.526 1.00 93.88 91 GLU A C 1
ATOM 714 O O . GLU A 1 91 ? 14.613 21.554 -7.500 1.00 93.88 91 GLU A O 1
ATOM 719 N N . SER A 1 92 ? 13.295 20.697 -5.903 1.00 88.06 92 SER A N 1
ATOM 720 C CA . SER A 1 92 ? 12.086 21.402 -6.339 1.00 88.06 92 SER A CA 1
ATOM 721 C C . SER A 1 92 ? 12.261 22.920 -6.245 1.00 88.06 92 SER A C 1
ATOM 723 O O . SER A 1 92 ? 11.887 23.631 -7.171 1.00 88.06 92 SER A O 1
ATOM 725 N N . GLN A 1 93 ? 12.874 23.425 -5.171 1.00 85.50 93 GLN A N 1
ATOM 726 C CA . GLN A 1 93 ? 13.179 24.849 -5.004 1.00 85.50 93 GLN A CA 1
ATOM 727 C C . GLN A 1 93 ? 14.202 25.347 -6.032 1.00 85.50 93 GLN A C 1
ATOM 729 O O . GLN A 1 93 ? 14.010 26.423 -6.591 1.00 85.50 93 GLN A O 1
ATOM 734 N N . ALA A 1 94 ? 15.232 24.555 -6.343 1.00 83.88 94 ALA A N 1
ATOM 735 C CA . ALA A 1 94 ? 16.210 24.889 -7.378 1.00 83.88 94 ALA A CA 1
ATOM 736 C C . ALA A 1 94 ? 15.570 24.951 -8.778 1.00 83.88 94 ALA A C 1
ATOM 738 O O . ALA A 1 94 ? 15.850 25.869 -9.544 1.00 83.88 94 ALA A O 1
ATOM 739 N N . SER A 1 95 ? 14.657 24.027 -9.095 1.00 79.75 95 SER A N 1
ATOM 740 C CA . SER A 1 95 ? 13.944 24.014 -10.383 1.00 79.75 95 SER A CA 1
ATOM 741 C C . SER A 1 95 ? 12.868 25.103 -10.521 1.00 79.75 95 SER A C 1
ATOM 743 O O . SER A 1 95 ? 12.475 25.440 -11.634 1.00 79.75 95 SER A O 1
ATOM 745 N N . LYS A 1 96 ? 12.397 25.688 -9.409 1.00 71.19 96 LYS A N 1
ATOM 746 C CA . LYS A 1 96 ? 11.318 26.694 -9.392 1.00 71.19 96 LYS A CA 1
ATOM 747 C C . LYS A 1 96 ? 11.822 28.146 -9.452 1.00 71.19 96 LYS A C 1
ATOM 749 O O . LYS A 1 96 ? 11.015 29.070 -9.442 1.00 71.19 96 LYS A O 1
ATOM 754 N N . GLY A 1 97 ? 13.136 28.356 -9.580 1.00 53.16 97 GLY A N 1
ATOM 755 C CA . GLY A 1 97 ? 13.791 29.672 -9.644 1.00 53.16 97 GLY A CA 1
ATOM 756 C C . GLY A 1 97 ? 13.571 30.495 -10.926 1.00 53.16 97 GLY A C 1
ATOM 757 O O . GLY A 1 97 ? 14.280 31.470 -11.138 1.00 53.16 97 GLY A O 1
ATOM 758 N N . THR A 1 98 ? 12.624 30.127 -11.793 1.00 55.34 98 THR A N 1
ATOM 759 C CA . THR A 1 98 ? 12.242 30.901 -12.999 1.00 55.34 98 THR A CA 1
ATOM 760 C C . THR A 1 98 ? 10.723 30.973 -13.193 1.00 55.34 98 THR A C 1
ATOM 762 O O . THR A 1 98 ? 10.222 31.102 -14.310 1.00 55.34 98 THR A O 1
ATOM 765 N N . GLY A 1 99 ? 9.958 30.904 -12.098 1.00 58.59 99 GLY A N 1
ATOM 766 C CA . GLY A 1 99 ? 8.573 31.373 -12.127 1.00 58.59 99 GLY A CA 1
ATOM 767 C C . GLY A 1 99 ? 8.522 32.868 -12.487 1.00 58.59 99 GLY A C 1
ATOM 768 O O . GLY A 1 99 ? 9.457 33.591 -12.135 1.00 58.59 99 GLY A O 1
ATOM 769 N N . PRO A 1 100 ? 7.481 33.332 -13.207 1.00 53.72 100 PRO A N 1
ATOM 770 C CA . PRO A 1 100 ? 7.330 34.741 -13.568 1.00 53.72 100 PRO A CA 1
ATOM 771 C C . PRO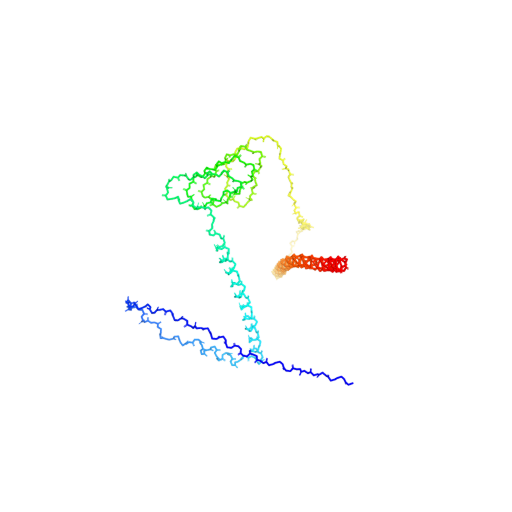 A 1 100 ? 7.442 35.626 -12.319 1.00 53.72 100 PRO A C 1
ATOM 773 O O . PRO A 1 100 ? 7.067 35.165 -11.238 1.00 53.72 100 PRO A O 1
ATOM 776 N N . PRO A 1 101 ? 7.972 36.857 -12.456 1.00 51.81 101 PRO A N 1
ATOM 777 C CA . PRO A 1 101 ? 8.210 37.747 -11.327 1.00 51.81 101 PRO A CA 1
ATOM 778 C C . PRO A 1 101 ? 6.945 37.823 -10.477 1.00 51.81 101 PRO A C 1
ATOM 780 O O . PRO A 1 101 ? 5.874 38.175 -10.980 1.00 51.81 101 PRO A O 1
ATOM 783 N N . ALA A 1 102 ? 7.072 37.433 -9.208 1.00 52.84 102 ALA A N 1
ATOM 784 C CA . ALA A 1 102 ? 6.047 37.714 -8.224 1.00 52.84 102 ALA A CA 1
ATOM 785 C C . ALA A 1 102 ? 5.821 39.228 -8.259 1.00 52.84 102 ALA A C 1
ATOM 787 O O . ALA A 1 102 ? 6.778 40.001 -8.302 1.00 52.84 102 ALA A O 1
ATOM 788 N N . CYS A 1 103 ? 4.565 39.646 -8.358 1.00 50.53 103 CYS A N 1
ATOM 789 C CA . CYS A 1 103 ? 4.237 41.057 -8.351 1.00 50.53 103 CYS A CA 1
ATOM 790 C C . CYS A 1 103 ? 4.579 41.596 -6.958 1.00 50.53 103 CYS A C 1
ATOM 792 O O . CYS A 1 103 ? 3.829 41.348 -6.017 1.00 50.53 103 CYS A O 1
ATOM 794 N N . ASP A 1 104 ? 5.705 42.298 -6.830 1.00 41.72 104 ASP A N 1
ATOM 795 C CA . ASP A 1 104 ? 6.006 43.117 -5.658 1.00 41.72 104 ASP A CA 1
ATOM 796 C C . ASP A 1 104 ? 4.897 44.172 -5.539 1.00 41.72 104 ASP A C 1
ATOM 798 O O . ASP A 1 104 ? 4.832 45.139 -6.301 1.00 41.72 104 ASP A O 1
ATOM 802 N N . LEU A 1 105 ? 3.958 43.935 -4.627 1.00 50.09 105 LEU A N 1
ATOM 803 C CA . LEU A 1 105 ? 2.833 44.817 -4.337 1.00 50.09 105 LEU A CA 1
ATOM 804 C C . LEU A 1 105 ? 3.057 45.471 -2.971 1.00 50.09 105 LEU A C 1
ATOM 806 O O . LEU A 1 105 ? 2.322 45.224 -2.023 1.00 50.09 105 LEU A O 1
ATOM 810 N N . ASP A 1 106 ? 4.035 46.373 -2.899 1.00 50.03 106 ASP A N 1
ATOM 811 C CA . ASP A 1 106 ? 4.196 47.320 -1.779 1.00 50.03 106 ASP A CA 1
ATOM 812 C C . ASP A 1 106 ? 3.214 48.516 -1.871 1.00 50.03 106 ASP A C 1
ATOM 814 O O . ASP A 1 106 ? 3.406 49.568 -1.261 1.00 50.03 106 ASP A O 1
ATOM 818 N N . GLY A 1 107 ? 2.135 48.386 -2.648 1.00 51.62 107 GLY A N 1
ATOM 819 C CA . GLY A 1 107 ? 1.111 49.415 -2.809 1.00 51.62 107 GLY A CA 1
ATOM 820 C C . GLY A 1 107 ? -0.180 49.044 -2.085 1.00 51.62 107 GLY A C 1
ATOM 821 O O . GLY A 1 107 ? -0.784 48.024 -2.385 1.00 51.62 107 GLY A O 1
ATOM 822 N N . THR A 1 108 ? -0.668 49.920 -1.207 1.00 54.56 108 THR A N 1
ATOM 823 C CA . THR A 1 108 ? -1.969 49.878 -0.500 1.00 54.56 108 THR A CA 1
ATOM 824 C C . THR A 1 108 ? -3.212 49.960 -1.415 1.00 54.56 108 THR A C 1
ATOM 826 O O . THR A 1 108 ? -4.291 50.362 -0.980 1.00 54.56 108 THR A O 1
ATOM 829 N N . GLY A 1 109 ? -3.089 49.586 -2.689 1.00 55.62 109 GLY A N 1
ATOM 830 C CA . GLY A 1 109 ? -4.178 49.529 -3.663 1.00 55.62 109 GLY A CA 1
ATOM 831 C C . GLY A 1 109 ? -4.627 48.093 -3.929 1.00 55.62 109 GLY A C 1
ATOM 832 O O . GLY A 1 109 ? -3.816 47.172 -3.914 1.00 55.62 109 GLY A O 1
ATOM 833 N N . ALA A 1 110 ? -5.924 47.901 -4.187 1.00 54.16 110 ALA A N 1
ATOM 834 C CA . ALA A 1 110 ? -6.490 46.598 -4.531 1.00 54.16 110 ALA A CA 1
ATOM 835 C C . ALA A 1 110 ? -5.740 45.978 -5.733 1.00 54.16 110 ALA A C 1
ATOM 837 O O . ALA A 1 110 ? -5.702 46.600 -6.800 1.00 54.16 110 ALA A O 1
ATOM 838 N N . PRO A 1 111 ? -5.131 44.787 -5.590 1.00 53.84 111 PRO A N 1
ATOM 839 C CA . PRO A 1 111 ? -4.351 44.191 -6.663 1.00 53.84 111 PRO A CA 1
ATOM 840 C C . PRO A 1 111 ? -5.273 43.710 -7.786 1.00 53.84 111 PRO A C 1
ATOM 842 O O . PRO A 1 111 ? -6.183 42.911 -7.563 1.00 53.84 111 PRO A O 1
ATOM 845 N N . VAL A 1 112 ? -5.036 44.200 -9.004 1.00 53.91 112 VAL A N 1
ATOM 846 C CA . VAL A 1 112 ? -5.729 43.743 -10.215 1.00 53.91 112 VAL A CA 1
ATOM 847 C C . VAL A 1 112 ? -4.809 42.770 -10.948 1.00 53.91 112 VAL A C 1
ATOM 849 O O . VAL A 1 112 ? -3.859 43.180 -11.612 1.00 53.91 112 VAL A O 1
ATOM 852 N N . CYS A 1 113 ? -5.083 41.471 -10.835 1.00 48.84 113 CYS A N 1
ATOM 853 C CA . CYS A 1 113 ? -4.347 40.437 -11.562 1.00 48.84 113 CYS A CA 1
ATOM 854 C C . CYS A 1 113 ? -5.000 40.193 -12.928 1.00 48.84 113 CYS A C 1
ATOM 856 O O . CYS A 1 113 ? -6.016 39.505 -13.021 1.00 48.84 113 CYS A O 1
ATOM 858 N N . ILE A 1 114 ? -4.411 40.727 -14.001 1.00 50.31 114 ILE A N 1
ATOM 859 C CA . ILE A 1 114 ? -4.829 40.421 -15.376 1.00 50.31 114 ILE A CA 1
ATOM 860 C C . ILE A 1 114 ? -3.962 39.266 -15.886 1.00 50.31 114 ILE A C 1
ATOM 862 O O . ILE A 1 114 ? -2.765 39.435 -16.111 1.00 50.31 114 ILE A O 1
ATOM 866 N N . THR A 1 115 ? -4.548 38.081 -16.073 1.00 50.41 115 THR A N 1
ATOM 867 C CA . THR A 1 115 ? -3.860 36.938 -16.699 1.00 50.41 115 THR A CA 1
ATOM 868 C C . THR A 1 115 ? -4.429 36.691 -18.093 1.00 50.41 115 THR A C 1
ATOM 870 O O . THR A 1 115 ? -5.587 36.326 -18.253 1.00 50.41 115 THR A O 1
ATOM 873 N N . THR A 1 116 ? -3.609 36.890 -19.128 1.00 47.25 116 THR A N 1
ATOM 874 C CA . THR A 1 116 ? -3.997 36.745 -20.547 1.00 47.25 116 THR A CA 1
ATOM 875 C C . THR A 1 116 ? -3.623 35.389 -21.151 1.00 47.25 116 THR A C 1
ATOM 877 O O . THR A 1 116 ? -3.734 35.190 -22.360 1.00 47.25 116 THR A O 1
ATOM 880 N N . ARG A 1 117 ? -3.175 34.418 -20.344 1.00 47.72 117 ARG A N 1
ATOM 881 C CA . ARG A 1 117 ? -2.768 33.096 -20.843 1.00 47.72 117 ARG A CA 1
ATOM 882 C C . ARG A 1 117 ? -3.230 31.971 -19.928 1.00 47.72 117 ARG A C 1
ATOM 884 O O . ARG A 1 117 ? -3.406 32.179 -18.737 1.00 47.72 117 ARG A O 1
ATOM 891 N N . SER A 1 118 ? -3.409 30.794 -20.525 1.00 53.41 118 SER A N 1
ATOM 892 C CA . SER A 1 118 ? -4.053 29.556 -20.052 1.00 53.41 118 SER A CA 1
ATOM 893 C C . SER A 1 118 ? -3.481 28.886 -18.783 1.00 53.41 118 SER A C 1
ATOM 895 O O . SER A 1 118 ? -3.427 27.660 -18.710 1.00 53.41 118 SER A O 1
ATOM 897 N N . GLY A 1 119 ? -3.051 29.654 -17.785 1.00 53.56 119 GLY A N 1
ATOM 898 C CA . GLY A 1 119 ? -2.706 29.185 -16.445 1.00 53.56 119 GLY A CA 1
ATOM 899 C C . GLY A 1 119 ? -3.659 29.790 -15.415 1.00 53.56 119 GLY A C 1
ATOM 900 O O . GLY A 1 119 ? -4.050 30.947 -15.540 1.00 53.56 119 GLY A O 1
ATOM 901 N N . ALA A 1 120 ? -4.061 29.008 -14.412 1.00 51.59 120 ALA A N 1
ATOM 902 C CA . ALA A 1 120 ? -4.858 29.527 -13.305 1.00 51.59 120 ALA A CA 1
ATOM 903 C C . ALA A 1 120 ? -4.008 30.521 -12.485 1.00 51.59 120 ALA A C 1
ATOM 905 O O . ALA A 1 120 ? -2.900 30.150 -12.084 1.00 51.59 120 ALA A O 1
ATOM 906 N N . PRO A 1 121 ? -4.473 31.761 -12.237 1.00 53.34 121 PRO A N 1
ATOM 907 C CA . PRO A 1 121 ? -3.788 32.661 -11.318 1.00 53.34 121 PRO A CA 1
ATOM 908 C C . PRO A 1 121 ? -3.798 32.050 -9.912 1.00 53.34 121 PRO A C 1
ATOM 910 O O . PRO A 1 121 ? -4.828 31.557 -9.454 1.00 53.34 121 PRO A O 1
ATOM 913 N N . VAL A 1 122 ? -2.647 32.074 -9.241 1.00 51.53 122 VAL A N 1
ATOM 914 C CA . VAL A 1 122 ? -2.524 31.721 -7.823 1.00 51.53 122 VAL A CA 1
ATOM 915 C C . VAL A 1 122 ? -2.461 33.036 -7.060 1.00 51.53 122 VAL A C 1
ATOM 917 O O . VAL A 1 122 ? -1.510 33.795 -7.238 1.00 51.53 122 VAL A O 1
ATOM 920 N N . CYS A 1 123 ? -3.489 33.332 -6.270 1.00 53.75 123 CYS A N 1
ATOM 921 C CA . CYS A 1 123 ? -3.506 34.515 -5.415 1.00 53.75 123 CYS A CA 1
ATOM 922 C C . CYS A 1 123 ? -2.871 34.191 -4.059 1.00 53.75 123 CYS A C 1
ATOM 924 O O . CYS A 1 123 ? -3.107 33.118 -3.505 1.00 53.75 123 CYS A O 1
ATOM 926 N N . ASP A 1 124 ? -2.089 35.131 -3.531 1.00 53.38 124 ASP A N 1
ATOM 927 C CA . ASP A 1 124 ? -1.481 35.029 -2.204 1.00 53.38 124 ASP A CA 1
ATOM 928 C C . ASP A 1 124 ? -2.550 35.290 -1.114 1.00 53.38 124 ASP A C 1
ATOM 930 O O . ASP A 1 124 ? -3.244 36.315 -1.185 1.00 53.38 124 ASP A O 1
ATOM 934 N N . PRO A 1 125 ? -2.758 34.377 -0.144 1.00 53.81 125 PRO A N 1
ATOM 935 C CA . PRO A 1 125 ? -3.828 34.483 0.855 1.00 53.81 125 PRO A CA 1
ATOM 936 C C . PRO A 1 125 ? -3.699 35.664 1.832 1.00 53.81 125 PRO A C 1
ATOM 938 O O . PRO A 1 125 ? -4.695 36.011 2.471 1.00 53.81 125 PRO A O 1
ATOM 941 N N . ASP A 1 126 ? -2.530 36.302 1.938 1.00 58.16 126 ASP A N 1
ATOM 942 C CA . ASP A 1 126 ? -2.280 37.364 2.926 1.00 58.16 126 ASP A CA 1
ATOM 943 C C . ASP A 1 126 ? -2.680 38.781 2.460 1.00 58.16 126 ASP A C 1
ATOM 945 O O . ASP A 1 126 ? -2.609 39.742 3.231 1.00 58.16 126 ASP A O 1
ATOM 949 N N . ALA A 1 127 ? -3.166 38.942 1.224 1.00 56.50 127 ALA A N 1
A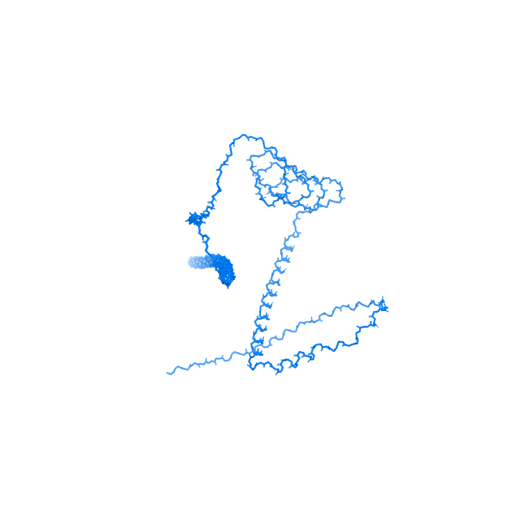TOM 950 C CA . ALA A 1 127 ? -3.649 40.232 0.735 1.00 56.50 127 ALA A CA 1
ATOM 951 C C . ALA A 1 127 ? -5.002 40.607 1.378 1.00 56.50 127 ALA A C 1
ATOM 953 O O . ALA A 1 127 ? -6.067 40.138 0.971 1.00 56.50 127 ALA A O 1
ATOM 954 N N . ALA A 1 128 ? -4.971 41.494 2.376 1.00 52.00 128 ALA A N 1
ATOM 955 C CA . ALA A 1 128 ? -6.163 42.070 2.994 1.00 52.00 128 ALA A CA 1
ATOM 956 C C . ALA A 1 128 ? -6.850 43.069 2.038 1.00 52.00 128 ALA A C 1
ATOM 958 O O . ALA A 1 128 ? -6.540 44.258 2.028 1.00 52.00 128 ALA A O 1
ATOM 959 N N . GLY A 1 129 ? -7.792 42.592 1.222 1.00 59.84 129 GLY A N 1
ATOM 960 C CA . GLY A 1 129 ? -8.589 43.435 0.330 1.00 59.84 129 GLY A CA 1
ATOM 961 C C . GLY A 1 129 ? -9.574 42.640 -0.525 1.00 59.84 129 GLY A C 1
ATOM 962 O O . GLY A 1 129 ? -9.382 41.451 -0.773 1.00 59.84 129 GLY A O 1
ATOM 963 N N . ALA A 1 130 ? -10.646 43.295 -0.982 1.00 54.78 130 ALA A N 1
ATOM 964 C CA . ALA A 1 130 ? -11.562 42.712 -1.958 1.00 54.78 130 ALA A CA 1
ATOM 965 C C . ALA A 1 130 ? -10.814 42.507 -3.285 1.00 54.78 130 ALA A C 1
ATOM 967 O O . ALA A 1 130 ? -10.422 43.477 -3.933 1.00 54.78 130 ALA A O 1
ATOM 968 N N . GLN A 1 131 ? -10.588 41.252 -3.670 1.00 55.16 131 GLN A N 1
ATOM 969 C CA . GLN A 1 131 ? -9.949 40.925 -4.942 1.00 55.16 131 GLN A CA 1
ATOM 970 C C . GLN A 1 131 ? -10.997 40.853 -6.052 1.00 55.16 131 GLN A C 1
ATOM 972 O O . GLN A 1 131 ? -12.001 40.148 -5.929 1.00 55.16 131 GLN A O 1
ATOM 977 N N . VAL A 1 132 ? -10.739 41.567 -7.148 1.00 55.88 132 VAL A N 1
ATOM 978 C CA . VAL A 1 132 ? -11.523 41.488 -8.383 1.00 55.88 132 VAL A CA 1
ATOM 979 C C . VAL A 1 132 ? -10.694 40.714 -9.400 1.00 55.88 132 VAL A C 1
ATOM 981 O O . VAL A 1 132 ? -9.665 41.196 -9.869 1.00 55.88 132 VAL A O 1
ATOM 984 N N . CYS A 1 133 ? -11.130 39.500 -9.731 1.00 53.38 133 CYS A N 1
ATOM 985 C CA . CYS A 1 133 ? -10.519 38.695 -10.786 1.00 53.38 133 CYS A CA 1
ATOM 986 C C . CYS A 1 133 ? -11.401 38.772 -12.038 1.00 53.38 133 CYS A C 1
ATOM 988 O O . CYS A 1 133 ? -12.498 38.218 -12.032 1.00 53.38 133 CYS A O 1
ATOM 990 N N . ASN A 1 134 ? -10.922 39.419 -13.104 1.00 52.88 134 ASN A N 1
ATOM 991 C CA . ASN A 1 134 ? -11.550 39.341 -14.428 1.00 52.88 134 ASN A CA 1
ATOM 992 C C . ASN A 1 134 ? -10.910 38.208 -15.234 1.00 52.88 134 ASN A C 1
ATOM 994 O O . ASN A 1 134 ? -9.682 38.096 -15.282 1.00 52.88 134 ASN A O 1
ATOM 998 N N . ARG A 1 135 ? -11.734 37.360 -15.859 1.00 54.38 135 ARG A N 1
ATOM 999 C CA . ARG A 1 135 ? -11.271 36.234 -16.678 1.00 54.38 135 ARG A CA 1
ATOM 1000 C C . ARG A 1 135 ? -12.081 36.127 -17.969 1.00 54.38 135 ARG A C 1
ATOM 1002 O O . ARG A 1 135 ? -13.285 35.920 -17.912 1.00 54.38 135 ARG A O 1
ATOM 1009 N N . ASP A 1 136 ? -11.380 36.105 -19.103 1.00 49.53 136 ASP A N 1
ATOM 1010 C CA . ASP A 1 136 ? -11.982 36.021 -20.446 1.00 49.53 136 ASP A CA 1
ATOM 1011 C C . ASP A 1 136 ? -12.001 34.593 -21.049 1.00 49.53 136 ASP A C 1
ATOM 1013 O O . ASP A 1 136 ? -12.338 34.418 -22.218 1.00 49.53 136 ASP A O 1
ATOM 1017 N N . ALA A 1 137 ? -11.617 33.538 -20.308 1.00 49.16 137 ALA A N 1
ATOM 1018 C CA . ALA A 1 137 ? -11.415 32.196 -20.890 1.00 49.16 137 ALA A CA 1
ATOM 1019 C C . ALA A 1 137 ? -11.973 31.013 -20.072 1.00 49.16 137 ALA A C 1
ATOM 1021 O O . ALA A 1 137 ? -11.792 30.929 -18.856 1.00 49.16 137 ALA A O 1
ATOM 1022 N N . ALA A 1 138 ? -12.562 30.040 -20.780 1.00 51.69 138 ALA A N 1
ATOM 1023 C CA . ALA A 1 138 ? -13.324 28.879 -20.299 1.00 51.69 138 ALA A CA 1
ATOM 1024 C C . ALA A 1 138 ? -12.525 27.818 -19.503 1.00 51.69 138 ALA A C 1
ATOM 1026 O O . ALA A 1 138 ? -12.225 26.735 -20.002 1.00 51.69 138 ALA A O 1
ATOM 1027 N N . GLY A 1 139 ? -12.215 28.078 -18.234 1.00 54.25 139 GLY A N 1
ATOM 1028 C CA . GLY A 1 139 ? -11.723 27.040 -17.321 1.00 54.25 139 GLY A CA 1
ATOM 1029 C C . GLY A 1 139 ? -12.104 27.312 -15.869 1.00 54.25 139 GLY A C 1
ATOM 1030 O O . GLY A 1 139 ? -12.377 28.451 -15.500 1.00 54.25 139 GLY A O 1
ATOM 1031 N N . ALA A 1 140 ? -12.124 26.258 -15.050 1.00 53.28 140 ALA A N 1
ATOM 1032 C CA . ALA A 1 140 ? -12.509 26.335 -13.643 1.00 53.28 140 ALA A CA 1
ATOM 1033 C C . ALA A 1 140 ? -11.557 27.243 -12.839 1.00 53.28 140 ALA A C 1
ATOM 1035 O O . ALA A 1 140 ? -10.347 27.281 -13.093 1.00 53.28 140 ALA A O 1
ATOM 1036 N N . GLN A 1 141 ? -12.114 27.987 -11.884 1.00 53.53 141 GLN A N 1
ATOM 1037 C CA . GLN A 1 141 ? -11.369 28.761 -10.894 1.00 53.53 141 GLN A CA 1
ATOM 1038 C C . GLN A 1 141 ? -11.298 27.930 -9.610 1.00 53.53 141 GLN A C 1
ATOM 1040 O O . GLN A 1 141 ? -12.318 27.418 -9.154 1.00 53.53 141 GLN A O 1
ATOM 1045 N N . VAL A 1 142 ? -10.102 27.775 -9.047 1.00 50.44 142 VAL A N 1
ATOM 1046 C CA . VAL A 1 142 ? -9.918 27.203 -7.711 1.00 50.44 142 VAL A CA 1
ATOM 1047 C C . VAL A 1 142 ? -9.594 28.379 -6.802 1.00 50.44 142 VAL A C 1
ATOM 1049 O O . VAL A 1 142 ? -8.494 28.918 -6.869 1.00 50.44 142 VAL A O 1
ATOM 1052 N N . CYS A 1 143 ? -10.575 28.834 -6.028 1.00 52.41 143 CYS A N 1
ATOM 1053 C CA . CYS A 1 143 ? -10.346 29.831 -4.987 1.00 52.41 143 CYS A CA 1
ATOM 1054 C C . CYS A 1 143 ? -10.028 29.096 -3.687 1.00 52.41 143 CYS A C 1
ATOM 1056 O O . CYS A 1 143 ? -10.805 28.240 -3.261 1.00 52.41 143 CYS A O 1
ATOM 1058 N N . ASP A 1 144 ? -8.894 29.425 -3.073 1.00 51.72 144 ASP A N 1
ATOM 1059 C CA . ASP A 1 144 ? -8.529 28.858 -1.780 1.00 51.72 144 ASP A CA 1
ATOM 1060 C C . ASP A 1 144 ? -9.504 29.372 -0.696 1.00 51.72 144 ASP A C 1
ATOM 1062 O O . ASP A 1 144 ? -9.787 30.574 -0.656 1.00 51.72 144 ASP A O 1
ATOM 1066 N N . PRO A 1 145 ? -10.035 28.521 0.203 1.00 50.50 145 PRO A N 1
ATOM 1067 C CA . PRO A 1 145 ? -11.065 28.918 1.172 1.00 50.50 145 PRO A CA 1
ATOM 1068 C C . PRO A 1 145 ? -10.613 29.931 2.238 1.00 50.50 145 PRO A C 1
ATOM 1070 O O . PRO A 1 145 ? -11.418 30.330 3.078 1.00 50.50 145 PRO A O 1
ATOM 1073 N N . TRP A 1 146 ? -9.330 30.302 2.262 1.00 54.34 146 TRP A N 1
ATOM 1074 C CA . TRP A 1 146 ? -8.706 31.059 3.352 1.00 54.34 146 TRP A CA 1
ATOM 1075 C C . TRP A 1 146 ? -8.616 32.575 3.121 1.00 54.34 146 TRP A C 1
ATOM 1077 O O . TRP A 1 146 ? -8.153 33.295 4.005 1.00 54.34 146 TRP A O 1
ATOM 1087 N N . CYS A 1 147 ? -9.101 33.097 1.991 1.00 52.84 147 CYS A N 1
ATOM 1088 C CA . CYS A 1 147 ? -9.124 34.541 1.754 1.00 52.84 147 CYS A CA 1
ATOM 1089 C C . CYS A 1 147 ? -10.108 35.250 2.709 1.00 52.84 147 CYS A C 1
ATOM 1091 O O . CYS A 1 147 ? -11.315 35.004 2.687 1.00 52.84 147 CYS A O 1
ATOM 1093 N N . ARG A 1 148 ? -9.607 36.182 3.535 1.00 51.12 148 ARG A N 1
ATOM 1094 C CA . ARG A 1 148 ? -10.434 37.080 4.366 1.00 51.12 148 ARG A CA 1
ATOM 1095 C C . ARG A 1 148 ? -11.035 38.201 3.511 1.00 51.12 148 ARG A C 1
ATOM 1097 O O . ARG A 1 148 ? -10.572 39.335 3.532 1.00 51.12 148 ARG A O 1
ATOM 1104 N N . GLY A 1 149 ? -12.087 37.886 2.770 1.00 56.03 149 GLY A N 1
ATOM 1105 C CA . GLY A 1 149 ? -12.869 38.852 2.000 1.00 56.03 149 GLY A CA 1
ATOM 1106 C C . GLY A 1 149 ? -13.881 38.136 1.116 1.00 56.03 149 GLY A C 1
ATOM 1107 O O . GLY A 1 149 ? -13.651 36.995 0.737 1.00 56.03 149 GLY A O 1
ATOM 1108 N N . ALA A 1 150 ? -15.012 38.774 0.806 1.00 52.81 150 ALA A N 1
ATOM 1109 C CA . ALA A 1 150 ? -15.967 38.227 -0.154 1.00 52.81 150 ALA A CA 1
ATOM 1110 C C . ALA A 1 150 ? -15.376 38.366 -1.571 1.00 52.81 150 ALA A C 1
ATOM 1112 O O . ALA A 1 150 ? -15.227 39.501 -2.033 1.00 52.81 150 ALA A O 1
ATOM 1113 N N . PRO A 1 151 ? -15.004 37.271 -2.263 1.00 55.28 151 PRO A N 1
ATOM 1114 C CA . PRO A 1 151 ? -14.557 37.372 -3.644 1.00 55.28 151 PRO A CA 1
ATOM 1115 C C . PRO A 1 151 ? -15.750 37.757 -4.524 1.00 55.28 151 PRO A C 1
ATOM 1117 O O . PRO A 1 151 ? -16.814 37.141 -4.440 1.00 55.28 151 PRO A O 1
ATOM 1120 N N . VAL A 1 152 ? -15.580 38.774 -5.370 1.00 55.34 152 VAL A N 1
ATOM 1121 C CA . VAL A 1 152 ? -16.550 39.106 -6.420 1.00 55.34 152 VAL A CA 1
ATOM 1122 C C . VAL A 1 152 ? -16.009 38.530 -7.723 1.00 55.34 152 VAL A C 1
ATOM 1124 O O . VAL A 1 152 ? -15.048 39.053 -8.286 1.00 55.34 152 VAL A O 1
ATOM 1127 N N . CYS A 1 153 ? -16.597 37.427 -8.182 1.00 54.22 153 CYS A N 1
ATOM 1128 C CA . CYS A 1 153 ? -16.249 36.815 -9.462 1.00 54.22 153 CYS A CA 1
ATOM 1129 C C . CYS A 1 153 ? -17.289 37.210 -10.515 1.00 54.22 153 CYS A C 1
ATOM 1131 O O . CYS A 1 153 ? -18.466 36.884 -10.363 1.00 54.22 153 CYS A O 1
ATOM 1133 N N . TYR A 1 154 ? -16.851 37.858 -11.594 1.00 54.31 154 TYR A N 1
ATOM 1134 C CA . TYR A 1 154 ? -17.641 38.012 -12.816 1.00 54.31 154 TYR A CA 1
ATOM 1135 C C . TYR A 1 154 ? -17.195 36.923 -13.795 1.00 54.31 154 TYR A C 1
ATOM 1137 O O . TYR A 1 154 ? -16.008 36.812 -14.099 1.00 54.31 154 TYR A O 1
ATOM 1145 N N . ALA A 1 155 ? -18.121 36.074 -14.238 1.00 52.19 155 ALA A N 1
ATOM 1146 C CA . ALA A 1 155 ? -17.838 35.012 -15.197 1.00 52.19 155 ALA A CA 1
ATOM 1147 C C . ALA A 1 155 ? -18.779 35.143 -16.396 1.00 52.19 155 ALA A C 1
ATOM 1149 O O . ALA A 1 155 ? -19.970 34.869 -16.275 1.00 52.19 155 ALA A O 1
ATOM 1150 N N . ASP A 1 156 ? -18.234 35.493 -17.560 1.00 52.00 156 ASP A N 1
ATOM 1151 C CA . ASP A 1 156 ? -18.984 35.589 -18.823 1.00 52.00 156 ASP A CA 1
ATOM 1152 C C . ASP A 1 156 ? -19.039 34.247 -19.592 1.00 52.00 156 ASP A C 1
ATOM 1154 O O . ASP A 1 156 ? -19.177 34.209 -20.813 1.00 52.00 156 ASP A O 1
ATOM 1158 N N . GLY A 1 157 ? -18.934 33.104 -18.898 1.00 53.06 157 GLY A N 1
ATOM 1159 C CA . GLY A 1 157 ? -18.841 31.779 -19.527 1.00 53.06 157 GLY A CA 1
ATOM 1160 C C . GLY A 1 157 ? -19.697 30.691 -18.872 1.00 53.06 157 GLY A C 1
ATOM 1161 O O . GLY A 1 157 ? -19.889 30.672 -17.662 1.00 53.06 157 GLY A O 1
ATOM 1162 N N . ALA A 1 158 ? -20.162 29.731 -19.679 1.00 51.03 158 ALA A N 1
ATOM 1163 C CA . ALA A 1 158 ? -21.098 28.651 -19.323 1.00 51.03 158 ALA A CA 1
ATOM 1164 C C . ALA A 1 158 ? -20.531 27.520 -18.422 1.00 51.03 158 ALA A C 1
ATOM 1166 O O . ALA A 1 158 ? -21.019 26.391 -18.456 1.00 51.03 158 ALA A O 1
ATOM 1167 N N . GLY A 1 159 ? -19.483 27.780 -17.637 1.00 52.75 159 GLY A N 1
ATOM 1168 C CA . GLY A 1 159 ? -18.867 26.787 -16.751 1.00 52.75 159 GLY A CA 1
ATOM 1169 C C . GLY A 1 159 ? -19.405 26.872 -15.322 1.00 52.75 159 GLY A C 1
ATOM 1170 O O . GLY A 1 159 ? -19.330 27.927 -14.700 1.00 52.75 159 GLY A O 1
ATOM 1171 N N . ALA A 1 160 ? -19.906 25.762 -14.774 1.00 49.62 160 ALA A N 1
ATOM 1172 C CA . ALA A 1 160 ? -20.311 25.692 -13.370 1.00 49.62 160 ALA A CA 1
ATOM 1173 C C . ALA A 1 160 ? -19.078 25.736 -12.436 1.00 49.62 160 ALA A C 1
ATOM 1175 O O . ALA A 1 160 ? -18.112 25.002 -12.678 1.00 49.62 160 ALA A O 1
ATOM 1176 N N . PRO A 1 161 ? -19.080 26.547 -11.362 1.00 53.47 161 PRO A N 1
ATOM 1177 C CA . PRO A 1 161 ? -17.992 26.545 -10.388 1.00 53.47 161 PRO A CA 1
ATOM 1178 C C . PRO A 1 161 ? -17.987 25.227 -9.594 1.00 53.47 161 PRO A C 1
ATOM 1180 O O . PRO A 1 161 ? -18.998 24.851 -8.999 1.00 53.47 161 PRO A O 1
ATOM 1183 N N . LEU A 1 162 ? -16.848 24.525 -9.551 1.00 45.50 162 LEU A N 1
ATOM 1184 C CA . LEU A 1 162 ? -16.651 23.412 -8.615 1.00 45.50 162 LEU A CA 1
ATOM 1185 C C . LEU A 1 162 ? -16.425 23.973 -7.202 1.00 45.50 162 LEU A C 1
ATOM 1187 O O . LEU A 1 162 ? -15.489 24.737 -6.980 1.00 45.50 162 LEU A O 1
ATOM 1191 N N . ARG A 1 163 ? -17.278 23.582 -6.248 1.00 49.25 163 ARG A N 1
ATOM 1192 C CA . ARG A 1 163 ? -17.150 23.916 -4.819 1.00 49.25 163 ARG A CA 1
ATOM 1193 C C . ARG A 1 163 ? -16.456 22.798 -4.043 1.00 49.25 163 ARG A C 1
ATOM 1195 O O . ARG A 1 163 ? -16.832 21.637 -4.179 1.00 49.25 163 ARG A O 1
ATOM 1202 N N . ASP A 1 164 ? -15.540 23.174 -3.154 1.00 44.66 164 ASP A N 1
ATOM 1203 C CA . ASP A 1 164 ? -15.123 22.348 -2.017 1.00 44.66 164 ASP A CA 1
ATOM 1204 C C . ASP A 1 164 ? -16.087 22.623 -0.835 1.00 44.66 164 ASP A C 1
ATOM 1206 O O . ASP A 1 164 ? -16.234 23.782 -0.432 1.00 44.66 164 ASP A O 1
ATOM 1210 N N . PRO A 1 165 ? -16.802 21.617 -0.295 1.00 43.78 165 PRO A N 1
ATOM 1211 C CA . PRO A 1 165 ? -17.846 21.815 0.716 1.00 43.78 165 PRO A CA 1
ATOM 1212 C C . PRO A 1 165 ? -17.338 22.198 2.120 1.00 43.78 165 PRO A C 1
ATOM 1214 O O . PRO A 1 165 ? -18.145 22.292 3.043 1.00 43.78 165 PRO A O 1
ATOM 1217 N N . THR A 1 166 ? -16.039 22.431 2.316 1.00 50.69 166 THR A N 1
ATOM 1218 C CA . THR A 1 166 ? -15.450 22.569 3.661 1.00 50.69 166 THR A CA 1
ATOM 1219 C C . THR A 1 166 ? -15.317 24.022 4.176 1.00 50.69 166 THR A C 1
ATOM 1221 O O . THR A 1 166 ? -14.878 24.235 5.305 1.00 50.69 166 THR A O 1
ATOM 1224 N N . GLY A 1 167 ? -15.707 25.042 3.397 1.00 49.50 167 GLY A N 1
ATOM 1225 C CA . GLY A 1 167 ? -15.548 26.467 3.750 1.00 49.50 167 GLY A CA 1
ATOM 1226 C C . GLY A 1 167 ? -16.769 27.124 4.423 1.00 49.50 167 GLY A C 1
ATOM 1227 O O . GLY A 1 167 ? -17.855 27.172 3.851 1.00 49.50 167 GLY A O 1
ATOM 1228 N N . MET A 1 168 ? -16.582 27.702 5.617 1.00 46.78 168 MET A N 1
ATOM 1229 C CA . MET A 1 168 ? -17.600 28.422 6.414 1.00 46.78 168 MET A CA 1
ATOM 1230 C C . MET A 1 168 ? -17.786 29.888 5.966 1.00 46.78 168 MET A C 1
ATOM 1232 O O . MET A 1 168 ? -17.620 30.820 6.752 1.00 46.78 168 MET A O 1
ATOM 1236 N N . GLY A 1 169 ? -18.131 30.108 4.699 1.00 50.94 169 GLY A N 1
ATOM 1237 C CA . GLY A 1 169 ? -18.478 31.431 4.176 1.00 50.94 169 GLY A CA 1
ATOM 1238 C C . GLY A 1 169 ? -19.401 31.307 2.971 1.00 50.94 169 GLY A C 1
ATOM 1239 O O . GLY A 1 169 ? -19.086 30.588 2.028 1.00 50.94 169 GLY A O 1
ATOM 1240 N N . LEU A 1 170 ? -20.558 31.972 3.0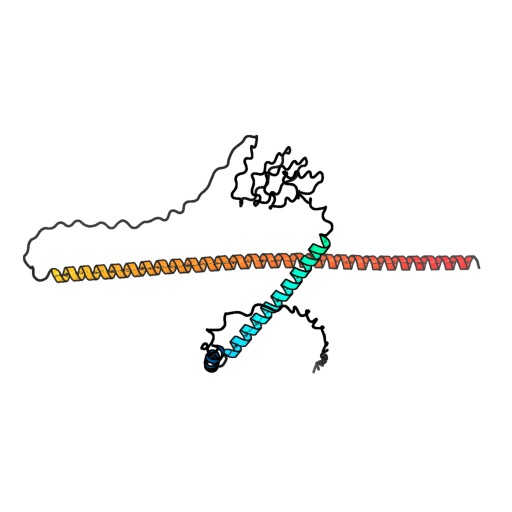05 1.00 41.12 170 LEU A N 1
ATOM 1241 C CA . LEU A 1 170 ? -21.491 32.033 1.879 1.00 41.12 170 LEU A CA 1
ATOM 1242 C C . LEU A 1 170 ? -21.087 33.192 0.951 1.00 41.12 170 LEU A C 1
ATOM 1244 O O . LEU A 1 170 ? -21.328 34.344 1.312 1.00 41.12 170 LEU A O 1
ATOM 1248 N N . PRO A 1 171 ? -20.500 32.945 -0.234 1.00 47.56 171 PRO A N 1
ATOM 1249 C CA . PRO A 1 171 ? -20.438 33.973 -1.262 1.00 47.56 171 PRO A CA 1
ATOM 1250 C C . PRO A 1 171 ? -21.840 34.202 -1.843 1.00 47.56 171 PRO A C 1
ATOM 1252 O O . PRO A 1 171 ? -22.584 33.248 -2.096 1.00 47.56 171 PRO A O 1
ATOM 1255 N N . VAL A 1 172 ? -22.186 35.471 -2.070 1.00 44.50 172 VAL A N 1
ATOM 1256 C CA . VAL A 1 172 ? -23.354 35.871 -2.860 1.00 44.50 172 VAL A CA 1
ATOM 1257 C C . VAL A 1 172 ? -23.008 35.619 -4.325 1.00 44.50 172 VAL A C 1
ATOM 1259 O O . VAL A 1 172 ? -22.362 36.434 -4.973 1.00 44.50 172 VAL A O 1
ATOM 1262 N N . CYS A 1 173 ? -23.385 34.455 -4.839 1.00 45.84 173 CYS A N 1
ATOM 1263 C CA . CYS A 1 173 ? -23.475 34.245 -6.277 1.00 45.84 173 CYS A CA 1
ATOM 1264 C C . CYS A 1 173 ? -24.936 34.506 -6.649 1.00 45.84 173 CYS A C 1
ATOM 1266 O O . CYS A 1 173 ? -25.811 33.849 -6.090 1.00 45.84 173 CYS A O 1
ATOM 1268 N N . GLU A 1 174 ? -25.215 35.440 -7.557 1.00 39.84 174 GLU A N 1
ATOM 1269 C CA . GLU A 1 174 ? -26.527 35.541 -8.206 1.00 39.84 174 GLU A CA 1
ATOM 1270 C C . GLU A 1 174 ? -26.502 34.703 -9.493 1.00 39.84 174 GLU A C 1
ATOM 1272 O O . GLU A 1 174 ? -26.088 35.199 -10.543 1.00 39.84 174 GLU A O 1
ATOM 1277 N N . PRO A 1 175 ? -26.901 33.417 -9.463 1.00 41.12 175 PRO A N 1
ATOM 1278 C CA . PRO A 1 175 ? -27.147 32.688 -10.689 1.00 41.12 175 PRO A CA 1
ATOM 1279 C C . PRO A 1 175 ? -28.465 33.180 -11.290 1.00 41.12 175 PRO A C 1
ATOM 1281 O O . PRO A 1 175 ? -29.530 33.100 -10.678 1.00 41.12 175 PRO A O 1
ATOM 1284 N N . ARG A 1 176 ? -28.420 33.631 -12.538 1.00 45.47 176 ARG A N 1
ATOM 1285 C CA . ARG A 1 176 ? -29.608 33.620 -13.389 1.00 45.47 176 ARG A CA 1
ATOM 1286 C C . ARG A 1 176 ? -29.741 32.190 -13.922 1.00 45.47 176 ARG A C 1
ATOM 1288 O O . ARG A 1 176 ? -28.830 31.758 -14.614 1.00 45.47 176 ARG A O 1
ATOM 1295 N N . VAL A 1 177 ? -30.839 31.489 -13.595 1.00 39.53 177 VAL A N 1
ATOM 1296 C CA . VAL A 1 177 ? -31.644 30.562 -14.448 1.00 39.53 177 VAL A CA 1
ATOM 1297 C C . VAL A 1 177 ? -32.339 29.441 -13.629 1.00 39.53 177 VAL A C 1
ATOM 1299 O O . VAL A 1 177 ? -31.851 28.989 -12.599 1.00 39.53 177 VAL A O 1
ATOM 1302 N N . ALA A 1 178 ? -33.535 29.073 -14.111 1.00 42.50 178 ALA A N 1
ATOM 1303 C CA . ALA A 1 178 ? -34.608 28.231 -13.576 1.00 42.50 178 ALA A CA 1
ATOM 1304 C C . ALA A 1 178 ? -34.346 26.708 -13.482 1.00 42.50 178 ALA A C 1
ATOM 1306 O O . ALA A 1 178 ? -33.673 26.148 -14.341 1.00 42.50 178 ALA A O 1
ATOM 1307 N N . GLY A 1 179 ? -35.031 26.042 -12.535 1.00 41.97 179 GLY A N 1
ATOM 1308 C CA . GLY A 1 179 ? -35.412 24.620 -12.636 1.00 41.97 179 GLY A CA 1
ATOM 1309 C C . GLY A 1 179 ? -34.981 23.692 -11.487 1.00 41.97 179 GLY A C 1
ATOM 1310 O O . GLY A 1 179 ? -33.812 23.356 -11.389 1.00 41.97 179 GLY A O 1
ATOM 1311 N N . GLU A 1 180 ? -35.977 23.276 -10.689 1.00 42.00 180 GLU A N 1
ATOM 1312 C CA . GLU A 1 180 ? -36.172 22.019 -9.920 1.00 42.00 180 GLU A CA 1
ATOM 1313 C C . GLU A 1 180 ? -35.076 21.438 -8.987 1.00 42.00 180 GLU A C 1
ATOM 1315 O O . GLU A 1 180 ? -33.939 21.173 -9.360 1.00 42.00 180 GLU A O 1
ATOM 1320 N N . ALA A 1 181 ? -35.488 21.146 -7.744 1.00 37.34 181 ALA A N 1
ATOM 1321 C CA . ALA A 1 181 ? -34.683 20.562 -6.665 1.00 37.34 181 ALA A CA 1
ATOM 1322 C C . ALA A 1 181 ? -35.049 19.082 -6.394 1.00 37.34 181 ALA A C 1
ATOM 1324 O O . ALA A 1 181 ? -36.230 18.740 -6.484 1.00 37.34 181 ALA A O 1
ATOM 1325 N N . PRO A 1 182 ? -34.099 18.212 -5.983 1.00 46.00 182 PRO A N 1
ATOM 1326 C CA . PRO A 1 182 ? -34.396 16.832 -5.598 1.00 46.00 182 PRO A CA 1
ATOM 1327 C C . PRO A 1 182 ? -34.595 16.630 -4.081 1.00 46.00 182 PRO A C 1
ATOM 1329 O O . PRO A 1 182 ? -34.161 17.421 -3.244 1.00 46.00 182 PRO A O 1
ATOM 1332 N N . VAL A 1 183 ? -35.267 15.521 -3.758 1.00 45.62 183 VAL A N 1
ATOM 1333 C CA . VAL A 1 183 ? -35.973 15.179 -2.510 1.00 45.62 183 VAL A CA 1
ATOM 1334 C C . VAL A 1 183 ? -35.403 13.865 -1.916 1.00 45.62 183 VAL A C 1
ATOM 1336 O O . VAL A 1 183 ? -35.391 12.863 -2.620 1.00 45.62 183 VAL A O 1
ATOM 1339 N N . TYR A 1 184 ? -35.027 13.902 -0.618 1.00 41.66 184 TYR A N 1
ATOM 1340 C CA . TYR A 1 184 ? -34.970 12.832 0.428 1.00 41.66 184 TYR A CA 1
ATOM 1341 C C . TYR A 1 184 ? -33.909 11.697 0.302 1.00 41.66 184 TYR A C 1
ATOM 1343 O O . TYR A 1 184 ? -33.383 11.450 -0.770 1.00 41.66 184 TYR A O 1
ATOM 1351 N N . ASP A 1 185 ? -33.436 11.022 1.370 1.00 35.59 185 ASP A N 1
ATOM 1352 C CA . ASP A 1 185 ? -34.209 10.344 2.429 1.00 35.59 185 ASP A CA 1
ATOM 1353 C C . ASP A 1 185 ? -33.399 10.027 3.717 1.00 35.59 185 ASP A C 1
ATOM 1355 O O . ASP A 1 185 ? -32.197 9.760 3.674 1.00 35.59 185 ASP A O 1
ATOM 1359 N N . ARG A 1 186 ? -34.062 10.050 4.884 1.00 39.78 186 ARG A N 1
ATOM 1360 C CA . ARG A 1 186 ? -33.470 9.890 6.232 1.00 39.78 186 ARG A CA 1
ATOM 1361 C C . ARG A 1 186 ? -34.169 8.736 6.958 1.00 39.78 186 ARG A C 1
ATOM 1363 O O . ARG A 1 186 ? -35.185 8.933 7.617 1.00 39.78 186 ARG A O 1
ATOM 1370 N N . GLY A 1 187 ? -33.603 7.535 6.835 1.00 40.97 187 GLY A N 1
ATOM 1371 C CA . GLY A 1 187 ? -34.120 6.303 7.439 1.00 40.97 187 GLY A CA 1
ATOM 1372 C C . GLY A 1 187 ? -34.094 6.310 8.973 1.00 40.97 187 GLY A C 1
ATOM 1373 O O . GLY A 1 187 ? -33.053 6.513 9.598 1.00 40.97 187 GLY A O 1
ATOM 1374 N N . ALA A 1 188 ? -35.269 6.074 9.554 1.00 41.81 188 ALA A N 1
ATOM 1375 C CA . ALA A 1 188 ? -35.556 5.975 10.977 1.00 41.81 188 ALA A CA 1
ATOM 1376 C C . ALA A 1 188 ? -35.202 4.586 11.546 1.00 41.81 188 ALA A C 1
ATOM 1378 O O . ALA A 1 188 ? -35.597 3.565 10.989 1.00 41.81 188 ALA A O 1
ATOM 1379 N N . LEU A 1 189 ? -34.514 4.545 12.692 1.00 47.44 189 LEU A N 1
ATOM 1380 C CA . LEU A 1 189 ? -34.379 3.345 13.526 1.00 47.44 189 LEU A CA 1
ATOM 1381 C C . LEU A 1 189 ? -35.416 3.407 14.652 1.00 47.44 189 LEU A C 1
ATOM 1383 O O . LEU A 1 189 ? -35.233 4.114 15.643 1.00 47.44 189 LEU A O 1
ATOM 1387 N N . ALA A 1 190 ? -36.512 2.670 14.478 1.00 41.22 190 ALA A N 1
ATOM 1388 C CA . ALA A 1 190 ? -37.495 2.401 15.518 1.00 41.22 190 ALA A CA 1
ATOM 1389 C C . ALA A 1 190 ? -36.976 1.270 16.422 1.00 41.22 190 ALA A C 1
ATOM 1391 O O . ALA A 1 190 ? -36.820 0.134 15.982 1.00 41.22 190 ALA A O 1
ATOM 1392 N N . VAL A 1 191 ? -36.682 1.587 17.684 1.00 52.53 191 VAL A N 1
ATOM 1393 C CA . VAL A 1 191 ? -36.429 0.596 18.738 1.00 52.53 191 VAL A CA 1
ATOM 1394 C C . VAL A 1 191 ? -37.739 0.401 19.490 1.00 52.53 191 VAL A C 1
ATOM 1396 O O . VAL A 1 191 ? -38.175 1.279 20.234 1.00 52.53 191 VAL A O 1
ATOM 1399 N N . GLU A 1 192 ? -38.383 -0.739 19.258 1.00 47.19 192 GLU A N 1
ATOM 1400 C CA . GLU A 1 192 ? -39.609 -1.149 19.938 1.00 47.19 192 GLU A CA 1
ATOM 1401 C C . GLU A 1 192 ? -39.346 -1.381 21.436 1.00 47.19 192 GLU A C 1
ATOM 1403 O O . GLU A 1 192 ? -38.659 -2.319 21.841 1.00 47.19 192 GLU A O 1
ATOM 1408 N N . HIS A 1 193 ? -39.907 -0.515 22.280 1.00 43.28 193 HIS A N 1
ATOM 1409 C CA . HIS A 1 193 ? -40.023 -0.726 23.721 1.00 43.28 193 HIS A CA 1
ATOM 1410 C C . HIS A 1 193 ? -41.325 -1.485 24.011 1.00 43.28 193 HIS A C 1
ATOM 1412 O O . HIS A 1 193 ? -42.375 -0.879 24.197 1.00 43.28 193 HIS A O 1
ATOM 1418 N N . ASN A 1 194 ? -41.250 -2.815 24.065 1.00 57.09 194 ASN A N 1
ATOM 1419 C CA . ASN A 1 194 ? -42.366 -3.694 24.423 1.00 57.09 194 ASN A CA 1
ATOM 1420 C C . ASN A 1 194 ? -42.139 -4.303 25.820 1.00 57.09 194 ASN A C 1
ATOM 1422 O O . ASN A 1 194 ? -41.731 -5.452 25.924 1.00 57.09 194 ASN A O 1
ATOM 1426 N N . ILE A 1 195 ? -42.350 -3.537 26.902 1.00 49.22 195 ILE A N 1
ATOM 1427 C CA . ILE A 1 195 ? -42.506 -4.083 28.271 1.00 49.22 195 ILE A CA 1
ATOM 1428 C C . ILE A 1 195 ? -43.442 -3.170 29.083 1.00 49.22 195 ILE A C 1
ATOM 1430 O O . ILE A 1 195 ? -43.004 -2.434 29.963 1.00 49.22 195 ILE A O 1
ATOM 1434 N N . LEU A 1 196 ? -44.740 -3.196 28.790 1.00 51.75 196 LEU A N 1
ATOM 1435 C CA . LEU A 1 196 ? -45.784 -2.766 29.726 1.00 51.75 196 LEU A CA 1
ATOM 1436 C C . LEU A 1 196 ? -46.972 -3.706 29.551 1.00 51.75 196 LEU A C 1
ATOM 1438 O O . LEU A 1 196 ? -47.699 -3.609 28.568 1.00 51.75 196 LEU A O 1
ATOM 1442 N N . GLY A 1 197 ? -47.156 -4.630 30.488 1.00 51.81 197 GLY A N 1
ATOM 1443 C CA . GLY A 1 197 ? -48.309 -5.515 30.438 1.00 51.81 197 GLY A CA 1
ATOM 1444 C C . GLY A 1 197 ? -48.262 -6.651 31.438 1.00 51.81 197 GLY A C 1
ATOM 1445 O O . GLY A 1 197 ? -48.375 -7.789 31.015 1.00 51.81 197 GLY A O 1
ATOM 1446 N N . GLU A 1 198 ? -48.141 -6.362 32.735 1.00 49.44 198 GLU A N 1
ATOM 1447 C CA . GLU A 1 198 ? -48.698 -7.270 33.742 1.00 49.44 198 GLU A CA 1
ATOM 1448 C C . GLU A 1 198 ? -49.600 -6.484 34.692 1.00 49.44 198 GLU A C 1
ATOM 1450 O O . GLU A 1 198 ? -49.218 -5.474 35.282 1.00 49.44 198 GLU A O 1
ATOM 1455 N N . ALA A 1 199 ? -50.851 -6.931 34.718 1.00 47.44 199 ALA A N 1
ATOM 1456 C CA . ALA A 1 199 ? -51.975 -6.343 35.408 1.00 47.44 199 ALA A CA 1
ATOM 1457 C C . ALA A 1 199 ? -51.857 -6.542 36.924 1.00 47.44 199 ALA A C 1
ATOM 1459 O O . ALA A 1 199 ? -51.642 -7.657 37.397 1.00 47.44 199 ALA A O 1
ATOM 1460 N N . GLU A 1 200 ? -52.069 -5.472 37.691 1.00 50.41 200 GLU A N 1
ATOM 1461 C CA . GLU A 1 200 ? -52.374 -5.583 39.116 1.00 50.41 200 GLU A CA 1
ATOM 1462 C C . GLU A 1 200 ? -53.779 -6.181 39.312 1.00 50.41 200 GLU A C 1
ATOM 1464 O O . GLU A 1 200 ? -54.753 -5.627 38.792 1.00 50.41 200 GLU A O 1
ATOM 1469 N N . PRO A 1 201 ? -53.944 -7.251 40.109 1.00 56.31 201 PRO A N 1
ATOM 1470 C CA . PRO A 1 201 ? -55.258 -7.651 40.575 1.00 56.31 201 PRO A CA 1
ATOM 1471 C C . PRO A 1 201 ? -55.642 -6.826 41.810 1.00 56.31 201 PRO A C 1
ATOM 1473 O O . PRO A 1 201 ? -55.112 -7.001 42.909 1.00 56.31 201 PRO A O 1
ATOM 1476 N N . CYS A 1 202 ? -56.622 -5.939 41.635 1.00 49.19 202 CYS A N 1
ATOM 1477 C CA . CYS A 1 202 ? -57.340 -5.292 42.726 1.00 49.19 202 CYS A CA 1
ATOM 1478 C C . CYS A 1 202 ? -58.114 -6.337 43.549 1.00 49.19 202 CYS A C 1
ATOM 1480 O O . CYS A 1 202 ? -59.245 -6.679 43.212 1.00 49.19 202 CYS A O 1
ATOM 1482 N N . LEU A 1 203 ? -57.551 -6.807 44.663 1.00 48.31 203 LEU A N 1
ATOM 1483 C CA . LEU A 1 203 ? -58.299 -7.563 45.670 1.00 48.31 203 LEU A CA 1
ATOM 1484 C C . LEU A 1 203 ? -58.480 -6.719 46.934 1.00 48.31 203 LEU A C 1
ATOM 1486 O O . LEU A 1 203 ? -57.660 -6.704 47.849 1.00 48.31 203 LEU A O 1
ATOM 1490 N N . ARG A 1 204 ? -59.608 -5.999 46.956 1.00 54.78 204 ARG A N 1
ATOM 1491 C CA . ARG A 1 204 ? -60.224 -5.418 48.154 1.00 54.78 204 ARG A CA 1
ATOM 1492 C C . ARG A 1 204 ? -60.935 -6.537 48.916 1.00 54.78 204 ARG A C 1
ATOM 1494 O O . ARG A 1 204 ? -61.932 -7.063 48.435 1.00 54.78 204 ARG A O 1
ATOM 1501 N N . GLY A 1 205 ? -60.463 -6.847 50.117 1.00 44.84 205 GLY A N 1
ATOM 1502 C CA . GLY A 1 205 ? -61.161 -7.698 51.079 1.00 44.84 205 GLY A CA 1
ATOM 1503 C C . GLY A 1 205 ? -61.006 -7.123 52.489 1.00 44.84 205 GLY A C 1
ATOM 1504 O O . GLY A 1 205 ? -59.868 -6.912 52.908 1.00 44.84 205 GLY A O 1
ATOM 1505 N N . PRO A 1 206 ? -62.095 -6.826 53.223 1.00 69.62 206 PRO A N 1
ATOM 1506 C CA . PRO A 1 206 ? -62.019 -6.274 54.567 1.00 69.62 206 PRO A CA 1
ATOM 1507 C C . PRO A 1 206 ? -62.323 -7.362 55.593 1.00 69.62 206 PRO A C 1
ATOM 1509 O O . PRO A 1 206 ? -63.471 -7.765 55.674 1.00 69.62 206 PRO A O 1
ATOM 1512 N N . LEU A 1 207 ? -61.372 -7.785 56.430 1.00 47.34 207 LEU A N 1
ATOM 1513 C CA . LEU A 1 207 ? -61.718 -8.412 57.711 1.00 47.34 207 LEU A CA 1
ATOM 1514 C C . LEU A 1 207 ? -60.688 -8.064 58.789 1.00 47.34 207 LEU A C 1
ATOM 1516 O O . LEU A 1 207 ? -59.533 -8.479 58.760 1.00 47.34 207 LEU A O 1
ATOM 1520 N N . ARG A 1 208 ? -61.175 -7.260 59.740 1.00 57.00 208 ARG A N 1
ATOM 1521 C CA . ARG A 1 208 ? -60.619 -7.050 61.075 1.00 57.00 208 ARG A CA 1
ATOM 1522 C C . ARG A 1 208 ? -60.455 -8.402 61.772 1.00 57.00 208 ARG A C 1
ATOM 1524 O O . ARG A 1 208 ? -61.418 -9.155 61.870 1.00 57.00 208 ARG A O 1
ATOM 1531 N N . GLY A 1 209 ? -59.270 -8.648 62.312 1.00 50.91 209 GLY A N 1
ATOM 1532 C CA . GLY A 1 209 ? -58.992 -9.734 63.244 1.00 50.91 209 GLY A CA 1
ATOM 1533 C C . GLY A 1 209 ? -57.697 -9.417 63.974 1.00 50.91 209 GLY A C 1
ATOM 1534 O O . GLY A 1 209 ? -56.649 -9.275 63.351 1.00 50.91 209 GLY A O 1
ATOM 1535 N N . GLU A 1 210 ? -57.806 -9.190 65.276 1.00 52.72 210 GLU A N 1
ATOM 1536 C CA . GLU A 1 210 ? -56.745 -8.731 66.164 1.00 52.72 210 GLU A CA 1
ATOM 1537 C C . GLU A 1 210 ? -55.602 -9.752 66.267 1.00 52.72 210 GLU A C 1
ATOM 1539 O O . GLU A 1 210 ? -55.811 -10.933 66.524 1.00 52.72 210 GLU A O 1
ATOM 1544 N N . GLY A 1 211 ? -54.376 -9.270 66.058 1.00 55.88 211 GLY A N 1
ATOM 1545 C CA . GLY A 1 211 ? -53.141 -10.056 66.104 1.00 55.88 211 GLY A CA 1
ATOM 1546 C C . GLY A 1 211 ? -51.913 -9.165 65.904 1.00 55.88 211 GLY A C 1
ATOM 1547 O O . GLY A 1 211 ? -51.074 -9.421 65.047 1.00 55.88 211 GLY A O 1
ATOM 1548 N N . ALA A 1 212 ? -51.841 -8.049 66.636 1.00 54.69 212 ALA A N 1
ATOM 1549 C CA . ALA A 1 212 ? -50.947 -6.915 66.368 1.00 54.69 212 ALA A CA 1
ATOM 1550 C C . ALA A 1 212 ? -49.460 -7.112 66.748 1.00 54.69 212 ALA A C 1
ATOM 1552 O O . ALA A 1 212 ? -48.702 -6.146 66.736 1.00 54.69 212 ALA A O 1
ATOM 1553 N N . LEU A 1 213 ? -49.004 -8.331 67.057 1.00 55.44 213 LEU A N 1
ATOM 1554 C CA . LEU A 1 213 ? -47.647 -8.567 67.582 1.00 55.44 213 LEU A CA 1
ATOM 1555 C C . LEU A 1 213 ? -46.669 -9.240 66.593 1.00 55.44 213 LEU A C 1
ATOM 1557 O O . LEU A 1 213 ? -45.571 -9.611 66.990 1.00 55.44 213 LEU A O 1
ATOM 1561 N N . GLY A 1 214 ? -47.008 -9.343 65.297 1.00 60.50 214 GLY A N 1
ATOM 1562 C CA . GLY A 1 214 ? -46.134 -9.976 64.284 1.00 60.50 214 GLY A CA 1
ATOM 1563 C C . GLY A 1 214 ? -46.021 -9.296 62.908 1.00 60.50 214 GLY A C 1
ATOM 1564 O O . GLY A 1 214 ? -45.287 -9.785 62.055 1.00 60.50 214 GLY A O 1
ATOM 1565 N N . ALA A 1 215 ? -46.715 -8.182 62.648 1.00 66.94 215 ALA A N 1
ATOM 1566 C CA . ALA A 1 215 ? -46.789 -7.593 61.300 1.00 66.94 215 ALA A CA 1
ATOM 1567 C C . ALA A 1 215 ? -45.523 -6.822 60.859 1.00 66.94 215 ALA A C 1
ATOM 1569 O O . ALA A 1 215 ? -45.254 -6.704 59.662 1.00 66.94 215 ALA A O 1
ATOM 1570 N N . GLY A 1 216 ? -44.724 -6.317 61.808 1.00 79.50 216 GLY A N 1
ATOM 1571 C CA . GLY A 1 216 ? -43.510 -5.548 61.506 1.00 79.50 216 GLY A CA 1
ATOM 1572 C C . GLY A 1 216 ? -42.425 -6.378 60.812 1.00 79.50 216 GLY A C 1
ATOM 1573 O O . GLY A 1 216 ? -41.847 -5.936 59.820 1.00 79.50 216 GLY A O 1
ATOM 1574 N N . SER A 1 217 ? -42.220 -7.621 61.257 1.00 83.94 217 SER A N 1
ATOM 1575 C CA . SER A 1 217 ? -41.161 -8.497 60.736 1.00 83.94 217 SER A CA 1
ATOM 1576 C C . SER A 1 217 ? -41.401 -8.925 59.282 1.00 83.94 217 SER A C 1
ATOM 1578 O O . SER A 1 217 ? -40.465 -8.970 58.483 1.00 83.94 217 SER A O 1
ATOM 1580 N N . GLN A 1 218 ? -42.656 -9.166 58.883 1.00 86.88 218 GLN A N 1
ATOM 1581 C CA . GLN A 1 218 ? -42.986 -9.493 57.490 1.00 86.88 218 GLN A CA 1
ATOM 1582 C C . GLN A 1 218 ? -42.807 -8.297 56.549 1.00 86.88 218 GLN A C 1
ATOM 1584 O O . GLN A 1 218 ? -42.324 -8.454 55.423 1.00 86.88 218 GLN A O 1
ATOM 1589 N N . GLN A 1 219 ? -43.164 -7.090 56.997 1.00 90.12 219 GLN A N 1
ATOM 1590 C CA . GLN A 1 219 ? -42.991 -5.886 56.189 1.00 90.12 219 GLN A CA 1
ATOM 1591 C C . GLN A 1 219 ? -41.507 -5.566 55.967 1.00 90.12 219 GLN A C 1
ATOM 1593 O O . GLN A 1 219 ? -41.121 -5.166 54.864 1.00 90.12 219 GLN A O 1
ATOM 1598 N N . GLU A 1 220 ? -40.669 -5.773 56.982 1.00 92.31 220 GLU A N 1
ATOM 1599 C CA . GLU A 1 220 ? -39.216 -5.622 56.881 1.00 92.31 220 GLU A CA 1
ATOM 1600 C C . GLU A 1 220 ? -38.597 -6.644 55.928 1.00 92.31 220 GLU A C 1
ATOM 1602 O O . GLU A 1 220 ? -37.845 -6.247 55.037 1.00 92.31 220 GLU A O 1
ATOM 1607 N N . LEU A 1 221 ? -38.989 -7.920 56.009 1.00 94.69 221 LEU A N 1
ATOM 1608 C CA . LEU A 1 221 ? -38.539 -8.950 55.067 1.00 94.69 221 LEU A CA 1
ATOM 1609 C C . LEU A 1 221 ? -38.935 -8.613 53.619 1.00 94.69 221 LEU A C 1
ATOM 1611 O O . LEU A 1 221 ? -38.119 -8.710 52.701 1.00 94.69 221 LEU A O 1
ATOM 1615 N N . ALA A 1 222 ? -40.166 -8.143 53.398 1.00 94.62 222 ALA A N 1
ATOM 1616 C CA . ALA A 1 222 ? -40.626 -7.721 52.076 1.00 94.62 222 ALA A CA 1
ATOM 1617 C C . ALA A 1 222 ? -39.883 -6.476 51.553 1.00 94.62 222 ALA A C 1
ATOM 1619 O O . ALA A 1 222 ? -39.705 -6.310 50.343 1.00 94.62 222 ALA A O 1
ATOM 1620 N N . ARG A 1 223 ? -39.458 -5.564 52.437 1.00 96.38 223 ARG A N 1
ATOM 1621 C CA . ARG A 1 223 ? -38.604 -4.421 52.070 1.00 96.38 223 ARG A CA 1
ATOM 1622 C C . ARG A 1 223 ? -37.179 -4.873 51.755 1.00 96.38 223 ARG A C 1
ATOM 1624 O O . ARG A 1 223 ? -36.627 -4.415 50.757 1.00 96.38 223 ARG A O 1
ATOM 1631 N N . ALA A 1 224 ? -36.616 -5.788 52.542 1.00 96.44 224 ALA A N 1
ATOM 1632 C CA . ALA A 1 224 ? -35.295 -6.363 52.308 1.00 96.44 224 ALA A CA 1
ATOM 1633 C C . ALA A 1 224 ? -35.232 -7.079 50.950 1.00 96.44 224 ALA A C 1
ATOM 1635 O O . ALA A 1 224 ? -34.382 -6.747 50.128 1.00 96.44 224 ALA A O 1
ATOM 1636 N N . ARG A 1 225 ? -36.210 -7.943 50.649 1.00 97.50 225 ARG A N 1
ATOM 1637 C CA . ARG A 1 225 ? -36.298 -8.648 49.360 1.00 97.50 225 ARG A CA 1
ATOM 1638 C C . ARG A 1 225 ? -36.450 -7.697 48.169 1.00 97.50 225 ARG A C 1
ATOM 1640 O O . ARG A 1 225 ? -35.870 -7.928 47.114 1.00 97.50 225 ARG A O 1
ATOM 1647 N N . ARG A 1 226 ? -37.197 -6.597 48.328 1.00 97.81 226 ARG A N 1
ATOM 1648 C CA . ARG A 1 226 ? -37.305 -5.556 47.290 1.00 97.81 226 ARG A CA 1
ATOM 1649 C C . ARG A 1 226 ? -35.978 -4.846 47.038 1.00 97.81 226 ARG A C 1
ATOM 1651 O O . ARG A 1 226 ? -35.626 -4.651 45.880 1.00 97.81 226 ARG A O 1
ATOM 1658 N N . ARG A 1 227 ? -35.238 -4.491 48.091 1.00 97.81 227 ARG A N 1
ATOM 1659 C CA . ARG A 1 227 ? -33.902 -3.887 47.957 1.00 97.81 227 ARG A CA 1
ATOM 1660 C C . ARG A 1 227 ? -32.926 -4.845 47.282 1.00 97.81 227 ARG A C 1
ATOM 1662 O O . ARG A 1 227 ? -32.196 -4.430 46.393 1.00 97.81 227 ARG A O 1
ATOM 1669 N N . GLU A 1 228 ? -32.958 -6.121 47.650 1.00 98.12 228 GLU A N 1
ATOM 1670 C CA . GLU A 1 228 ? -32.131 -7.149 47.017 1.00 98.12 228 GLU A CA 1
ATOM 1671 C C . GLU A 1 228 ? -32.431 -7.278 45.516 1.00 98.12 228 GLU A C 1
ATOM 1673 O O . GLU A 1 228 ? -31.516 -7.208 44.699 1.00 98.12 228 GLU A O 1
ATOM 1678 N N . LEU A 1 229 ? -33.708 -7.366 45.130 1.00 98.00 229 LEU A N 1
ATOM 1679 C CA . LEU A 1 229 ? -34.109 -7.401 43.718 1.00 98.00 229 LEU A CA 1
ATOM 1680 C C . LEU A 1 229 ? -33.697 -6.130 42.962 1.00 98.00 229 LEU A C 1
ATOM 1682 O O . LEU A 1 229 ? -33.248 -6.216 41.820 1.00 98.00 229 LEU A O 1
ATOM 1686 N N . GLN A 1 230 ? -33.809 -4.956 43.590 1.00 97.88 230 GLN A N 1
ATOM 1687 C CA . GLN A 1 230 ? -33.343 -3.696 43.003 1.00 97.88 230 GLN A CA 1
ATOM 1688 C C . GLN A 1 230 ? -31.829 -3.703 42.765 1.00 97.88 230 GLN A C 1
ATOM 1690 O O . GLN A 1 230 ? -31.388 -3.296 41.692 1.00 97.88 230 GLN A O 1
ATOM 1695 N N . LEU A 1 231 ? -31.036 -4.208 43.716 1.00 97.81 231 LEU A N 1
ATOM 1696 C CA . LEU A 1 231 ? -29.586 -4.347 43.557 1.00 97.81 231 LEU A CA 1
ATOM 1697 C C . LEU A 1 231 ? -29.233 -5.352 42.455 1.00 97.81 231 LEU A C 1
ATOM 1699 O O . LEU A 1 231 ? -28.366 -5.070 41.630 1.00 97.81 231 LEU A O 1
ATOM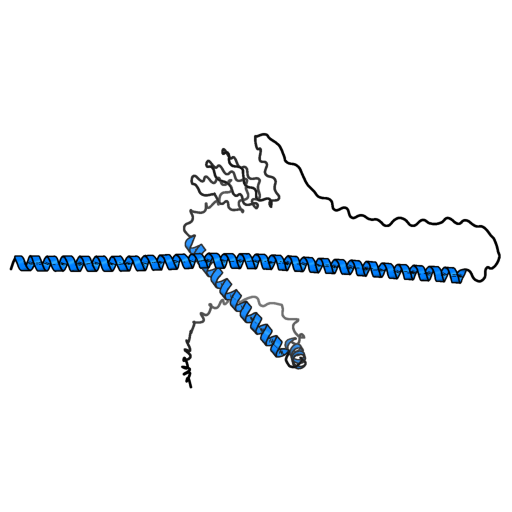 1703 N N . GLN A 1 232 ? -29.938 -6.484 42.381 1.00 98.06 232 GLN A N 1
ATOM 1704 C CA . GLN A 1 232 ? -29.747 -7.465 41.311 1.00 98.06 232 GLN A CA 1
ATOM 1705 C C . GLN A 1 232 ? -30.073 -6.879 39.930 1.00 98.06 232 GLN A C 1
ATOM 1707 O O . GLN A 1 232 ? -29.334 -7.107 38.972 1.00 98.06 232 GLN A O 1
ATOM 1712 N N . LEU A 1 233 ? -31.156 -6.105 39.809 1.00 98.12 233 LEU A N 1
ATOM 1713 C CA . LEU A 1 233 ? -31.516 -5.444 38.556 1.00 98.12 233 LEU A CA 1
ATOM 1714 C C . LEU A 1 233 ? -30.489 -4.371 38.175 1.00 98.12 233 LEU A C 1
ATOM 1716 O O . LEU A 1 233 ? -30.057 -4.328 37.025 1.00 98.12 233 LEU A O 1
ATOM 1720 N N . ALA A 1 234 ? -30.054 -3.549 39.133 1.00 97.94 234 ALA A N 1
ATOM 1721 C CA . ALA A 1 234 ? -29.029 -2.534 38.909 1.00 97.94 234 ALA A CA 1
ATOM 1722 C C . ALA A 1 234 ? -27.708 -3.158 38.430 1.00 97.94 234 ALA A C 1
ATOM 1724 O O . ALA A 1 234 ? -27.142 -2.702 37.437 1.00 97.94 234 ALA A O 1
ATOM 1725 N N . ALA A 1 235 ? -27.270 -4.251 39.064 1.00 97.81 235 ALA A N 1
ATOM 1726 C CA . ALA A 1 235 ? -26.082 -4.995 38.651 1.00 97.81 235 ALA A CA 1
ATOM 1727 C C . ALA A 1 235 ? -26.219 -5.558 37.225 1.00 97.81 235 ALA A C 1
ATOM 1729 O O . ALA A 1 235 ? -25.299 -5.433 36.419 1.00 97.81 235 ALA A O 1
ATOM 1730 N N . LYS A 1 236 ? -27.386 -6.115 36.866 1.00 97.94 236 LYS A N 1
ATOM 1731 C CA . LYS A 1 236 ? -27.655 -6.601 35.500 1.00 97.94 236 LYS A CA 1
ATOM 1732 C C . LYS A 1 236 ? -27.622 -5.479 34.462 1.00 97.94 236 LYS A C 1
ATOM 1734 O O . LYS A 1 236 ? -27.058 -5.666 33.387 1.00 97.94 236 LYS A O 1
ATOM 1739 N N . VAL A 1 237 ? -28.197 -4.316 34.774 1.00 97.88 237 VAL A N 1
ATOM 1740 C CA . VAL A 1 237 ? -28.169 -3.149 33.878 1.00 97.88 237 VAL A CA 1
ATOM 1741 C C . VAL A 1 237 ? -26.737 -2.656 33.680 1.00 97.88 237 VAL A C 1
ATOM 1743 O O . VAL A 1 237 ? -26.343 -2.401 32.544 1.00 97.88 237 VAL A O 1
ATOM 1746 N N . GLN A 1 238 ? -25.940 -2.574 34.747 1.00 97.69 238 GLN A N 1
ATOM 1747 C CA . GLN A 1 238 ? -24.528 -2.196 34.652 1.00 97.69 238 GLN A CA 1
ATOM 1748 C C . GLN A 1 238 ? -23.726 -3.194 33.811 1.00 97.69 238 GLN A C 1
ATOM 1750 O O . GLN A 1 238 ? -23.031 -2.778 32.885 1.00 97.69 238 GLN A O 1
ATOM 1755 N N . ALA A 1 239 ? -23.888 -4.498 34.051 1.00 97.88 239 ALA A N 1
ATOM 1756 C CA . ALA A 1 239 ? -23.232 -5.539 33.261 1.00 97.88 239 ALA A CA 1
ATOM 1757 C C . ALA A 1 239 ? -23.614 -5.460 31.770 1.00 97.88 239 ALA A C 1
ATOM 1759 O O . ALA A 1 239 ? -22.755 -5.567 30.896 1.00 97.88 239 ALA A O 1
ATOM 1760 N N . ALA A 1 240 ? -24.888 -5.201 31.457 1.00 97.88 240 ALA A N 1
ATOM 1761 C CA . ALA A 1 240 ? -25.345 -5.021 30.080 1.00 97.88 240 ALA A CA 1
ATOM 1762 C C . ALA A 1 240 ? -24.776 -3.746 29.427 1.00 97.88 240 ALA A C 1
ATOM 1764 O O . ALA A 1 240 ? -24.413 -3.762 28.249 1.00 97.88 240 ALA A O 1
ATOM 1765 N N . GLN A 1 241 ? -24.675 -2.641 30.171 1.00 98.06 241 GLN A N 1
ATOM 1766 C CA . GLN A 1 241 ? -24.055 -1.405 29.684 1.00 98.06 241 GLN A CA 1
ATOM 1767 C C . GLN A 1 241 ? -22.560 -1.591 29.413 1.00 98.06 241 GLN A C 1
ATOM 1769 O O . GLN A 1 241 ? -22.060 -1.119 28.392 1.00 98.06 241 GLN A O 1
ATOM 1774 N N . GLU A 1 242 ? -21.853 -2.302 30.290 1.00 98.25 242 GLU A N 1
ATOM 1775 C CA . GLU A 1 242 ? -20.447 -2.635 30.088 1.00 98.25 242 GLU A CA 1
ATOM 1776 C C . GLU A 1 242 ? -20.258 -3.536 28.863 1.00 98.25 242 GLU A C 1
ATOM 1778 O O . GLU A 1 242 ? -19.421 -3.235 28.012 1.00 98.25 242 GLU A O 1
ATOM 1783 N N . ALA A 1 243 ? -21.087 -4.573 28.704 1.00 97.88 243 ALA A N 1
ATOM 1784 C CA . ALA A 1 243 ? -21.058 -5.437 27.526 1.00 97.88 243 ALA A CA 1
ATOM 1785 C C . ALA A 1 243 ? -21.268 -4.645 26.222 1.00 97.88 243 ALA A C 1
ATOM 1787 O O . ALA A 1 243 ? -20.538 -4.846 25.255 1.00 97.88 243 ALA A O 1
ATOM 1788 N N . ARG A 1 244 ? -22.200 -3.680 26.201 1.00 97.88 244 ARG A N 1
ATOM 1789 C CA . ARG A 1 244 ? -22.400 -2.792 25.041 1.00 97.88 244 ARG A CA 1
ATOM 1790 C C . ARG A 1 244 ? -21.183 -1.915 24.749 1.00 97.88 244 ARG A C 1
ATOM 1792 O O . ARG A 1 244 ? -20.856 -1.718 23.584 1.00 97.88 244 ARG A O 1
ATOM 1799 N N . ARG A 1 245 ? -20.510 -1.392 25.780 1.00 97.69 245 ARG A N 1
ATOM 1800 C CA . ARG A 1 245 ? -19.277 -0.606 25.603 1.00 97.69 245 ARG A CA 1
ATOM 1801 C C . ARG A 1 245 ? -18.149 -1.453 25.021 1.00 97.69 245 ARG A C 1
ATOM 1803 O O . ARG A 1 245 ? -17.452 -0.966 24.139 1.00 97.69 245 ARG A O 1
ATOM 1810 N N . ARG A 1 246 ? -18.009 -2.705 25.470 1.00 97.75 246 ARG A N 1
ATOM 1811 C CA . ARG A 1 246 ? -17.027 -3.655 24.922 1.00 97.75 246 ARG A CA 1
ATOM 1812 C C . ARG A 1 246 ? -17.303 -3.951 23.449 1.00 97.75 246 ARG A C 1
ATOM 1814 O O . ARG A 1 246 ? -16.437 -3.698 22.629 1.00 97.75 246 ARG A O 1
ATOM 1821 N N . LEU A 1 247 ? -18.540 -4.314 23.100 1.00 97.00 247 LEU A N 1
ATOM 1822 C CA . LEU A 1 247 ? -18.929 -4.533 21.699 1.00 97.00 247 LEU A CA 1
ATOM 1823 C C . LEU A 1 247 ? -18.703 -3.294 20.818 1.00 97.00 247 LEU A C 1
ATOM 1825 O O . LEU A 1 247 ? -18.288 -3.418 19.671 1.00 97.00 247 LEU A O 1
ATOM 1829 N N . GLY A 1 248 ? -18.960 -2.092 21.344 1.00 95.94 248 GLY A N 1
ATOM 1830 C CA . GLY A 1 248 ? -18.676 -0.846 20.630 1.00 95.94 248 GLY A CA 1
ATOM 1831 C C . GLY A 1 248 ? -17.180 -0.607 20.400 1.00 95.94 248 GLY A C 1
ATOM 1832 O O . GLY A 1 248 ? -16.798 -0.133 19.331 1.00 95.94 248 GLY A O 1
ATOM 1833 N N . ALA A 1 249 ? -16.337 -0.945 21.380 1.00 95.38 249 ALA A N 1
ATOM 1834 C CA . ALA A 1 249 ? -14.885 -0.867 21.252 1.00 95.38 249 ALA A CA 1
ATOM 1835 C C . ALA A 1 249 ? -14.353 -1.895 20.241 1.00 95.38 249 ALA A C 1
ATOM 1837 O O . ALA A 1 249 ? -13.597 -1.516 19.348 1.00 95.38 249 ALA A O 1
ATOM 1838 N N . ASP A 1 250 ? -14.822 -3.143 20.319 1.00 95.56 250 ASP A N 1
ATOM 1839 C CA . ASP A 1 250 ? -14.444 -4.220 19.399 1.00 95.56 250 ASP A CA 1
ATOM 1840 C C . ASP A 1 250 ? -14.835 -3.867 17.954 1.00 95.56 250 ASP A C 1
ATOM 1842 O O . ASP A 1 250 ? -14.010 -3.939 17.046 1.00 95.56 250 ASP A O 1
ATOM 1846 N N . ALA A 1 251 ? -16.056 -3.361 17.737 1.00 96.44 251 ALA A N 1
ATOM 1847 C CA . ALA A 1 251 ? -16.510 -2.917 16.418 1.00 96.44 251 ALA A CA 1
ATOM 1848 C C . ALA A 1 251 ? -15.682 -1.740 15.866 1.00 96.44 251 ALA A C 1
ATOM 1850 O O . ALA A 1 251 ? -15.419 -1.662 14.663 1.00 96.44 251 ALA A O 1
ATOM 1851 N N . HIS A 1 252 ? -15.256 -0.807 16.726 1.00 96.56 252 HIS A N 1
ATOM 1852 C CA . HIS A 1 252 ? -14.370 0.282 16.314 1.00 96.56 252 HIS A CA 1
ATOM 1853 C C . HIS A 1 252 ? -12.976 -0.233 15.937 1.00 96.56 252 HIS A C 1
ATOM 1855 O O . HIS A 1 252 ? -12.408 0.205 14.933 1.00 96.56 252 HIS A O 1
ATOM 1861 N N . GLU A 1 253 ? -12.436 -1.179 16.706 1.00 96.88 253 GLU A N 1
ATOM 1862 C CA . GLU A 1 253 ? -11.158 -1.817 16.407 1.00 96.88 253 GLU A CA 1
ATOM 1863 C C . GLU A 1 253 ? -11.212 -2.586 15.078 1.00 96.88 253 GLU A C 1
ATOM 1865 O O . GLU A 1 253 ? -10.337 -2.410 14.227 1.00 96.88 253 GLU A O 1
ATOM 1870 N N . GLU A 1 254 ? -12.264 -3.372 14.848 1.00 96.62 254 GLU A N 1
ATOM 1871 C CA . GLU A 1 254 ? -12.496 -4.073 13.581 1.00 96.62 254 GLU A CA 1
ATOM 1872 C C . GLU A 1 254 ? -12.602 -3.100 12.400 1.00 96.62 254 GLU A C 1
ATOM 1874 O O . GLU A 1 254 ? -11.965 -3.308 11.364 1.00 96.62 254 GLU A O 1
ATOM 1879 N N . ALA A 1 255 ? -13.320 -1.984 12.561 1.00 96.62 255 ALA A N 1
ATOM 1880 C CA . ALA A 1 255 ? -13.413 -0.952 11.530 1.00 96.62 255 ALA A CA 1
ATOM 1881 C C . ALA A 1 255 ? -12.047 -0.316 11.209 1.00 96.62 255 ALA A C 1
ATOM 1883 O O . ALA A 1 255 ? -11.735 -0.053 10.042 1.00 96.62 255 ALA A O 1
ATOM 1884 N N . MET A 1 256 ? -11.206 -0.083 12.221 1.00 97.38 256 MET A N 1
ATOM 1885 C CA . MET A 1 256 ? -9.842 0.421 12.032 1.00 97.38 256 MET A CA 1
ATOM 1886 C C . MET A 1 256 ? -8.948 -0.601 11.323 1.00 97.38 256 MET A C 1
ATOM 1888 O O . MET A 1 256 ? -8.215 -0.230 10.402 1.00 97.38 256 MET A O 1
ATOM 1892 N N . ARG A 1 257 ? -9.045 -1.887 11.682 1.00 96.62 257 ARG A N 1
ATOM 1893 C CA . ARG A 1 257 ? -8.334 -2.977 10.994 1.00 96.62 257 ARG A CA 1
ATOM 1894 C C . ARG A 1 257 ? -8.739 -3.067 9.521 1.00 96.62 257 ARG A C 1
ATOM 1896 O O . ARG A 1 257 ? -7.862 -3.059 8.661 1.00 96.62 257 ARG A O 1
ATOM 1903 N N . ALA A 1 258 ? -10.036 -3.026 9.213 1.00 97.00 258 ALA A N 1
ATOM 1904 C CA . ALA A 1 258 ? -10.534 -3.048 7.835 1.00 97.00 258 ALA A CA 1
ATOM 1905 C C . ALA A 1 258 ? -10.015 -1.861 6.999 1.00 97.00 258 ALA A C 1
ATOM 1907 O O . ALA A 1 258 ? -9.601 -2.029 5.848 1.00 97.00 258 ALA A O 1
ATOM 1908 N N . ARG A 1 259 ? -9.962 -0.652 7.581 1.00 96.06 259 ARG A N 1
ATOM 1909 C CA . ARG A 1 259 ? -9.364 0.525 6.922 1.00 96.06 259 ARG A CA 1
ATOM 1910 C C . ARG A 1 259 ? -7.877 0.326 6.642 1.00 96.06 259 ARG A C 1
ATOM 1912 O O . ARG A 1 259 ? -7.416 0.626 5.539 1.00 96.06 259 ARG A O 1
ATOM 1919 N N . LEU A 1 260 ? -7.124 -0.197 7.610 1.00 95.06 260 LEU A N 1
ATOM 1920 C CA . LEU A 1 260 ? -5.704 -0.495 7.425 1.00 95.06 260 LEU A CA 1
ATOM 1921 C C . LEU A 1 260 ? -5.497 -1.524 6.308 1.00 95.06 260 LEU A C 1
ATOM 1923 O O . LEU A 1 260 ? -4.696 -1.283 5.405 1.00 95.06 260 LEU A O 1
ATOM 1927 N N . GLU A 1 261 ? -6.274 -2.604 6.281 1.00 95.62 261 GLU A N 1
ATOM 1928 C CA . GLU A 1 261 ? -6.221 -3.601 5.207 1.00 95.62 261 GLU A CA 1
ATOM 1929 C C . GLU A 1 261 ? -6.508 -2.996 3.828 1.00 95.62 261 GLU A C 1
ATOM 1931 O O . GLU A 1 261 ? -5.763 -3.252 2.876 1.00 95.62 261 GLU A O 1
ATOM 1936 N N . GLN A 1 262 ? -7.519 -2.128 3.717 1.00 96.44 262 GLN A N 1
ATOM 1937 C CA . GLN A 1 262 ? -7.834 -1.430 2.472 1.00 96.44 262 GLN A CA 1
ATOM 1938 C C . GLN A 1 262 ? -6.666 -0.546 2.006 1.00 96.44 262 GLN A C 1
ATOM 1940 O O . GLN A 1 262 ? -6.283 -0.588 0.834 1.00 96.44 262 GLN A O 1
ATOM 1945 N N . THR A 1 263 ? -6.050 0.218 2.915 1.00 93.81 263 THR A N 1
ATOM 1946 C CA . THR A 1 263 ? -4.881 1.049 2.577 1.00 93.81 263 THR A CA 1
ATOM 1947 C C . THR A 1 263 ? -3.661 0.221 2.168 1.00 93.81 263 THR A C 1
ATOM 1949 O O . THR A 1 263 ? -2.979 0.569 1.199 1.00 93.81 263 THR A O 1
ATOM 1952 N N . CYS A 1 264 ? -3.411 -0.909 2.834 1.00 92.88 264 CYS A N 1
ATOM 1953 C CA . CYS A 1 264 ? -2.364 -1.854 2.458 1.00 92.88 264 CYS A CA 1
ATOM 1954 C C . CYS A 1 264 ? -2.620 -2.465 1.076 1.00 92.88 264 CYS A C 1
ATOM 1956 O O . CYS A 1 264 ? -1.694 -2.544 0.266 1.00 92.88 264 CYS A O 1
ATOM 1958 N N . LYS A 1 265 ? -3.863 -2.858 0.777 1.00 96.12 265 LYS A N 1
ATOM 1959 C CA . LYS A 1 265 ? -4.249 -3.382 -0.538 1.00 96.12 265 LYS A CA 1
ATOM 1960 C C . LYS A 1 265 ? -4.009 -2.344 -1.637 1.00 96.12 265 LYS A C 1
ATOM 1962 O O . LYS A 1 265 ? -3.300 -2.635 -2.598 1.00 96.12 265 LYS A O 1
ATOM 1967 N N . ALA A 1 266 ? -4.471 -1.110 -1.440 1.00 93.44 266 ALA A N 1
ATOM 1968 C CA . ALA A 1 266 ? -4.249 -0.013 -2.382 1.00 93.44 266 ALA A CA 1
ATOM 1969 C C . ALA A 1 266 ? -2.753 0.321 -2.568 1.00 93.44 266 ALA A C 1
ATOM 1971 O O . ALA A 1 266 ? -2.306 0.678 -3.658 1.00 93.44 266 ALA A O 1
ATOM 1972 N N . ALA A 1 267 ? -1.935 0.216 -1.515 1.00 90.81 267 ALA A N 1
ATOM 1973 C CA . ALA A 1 267 ? -0.485 0.377 -1.630 1.00 90.81 267 ALA A CA 1
ATOM 1974 C C . ALA A 1 267 ? 0.157 -0.746 -2.464 1.00 90.81 267 ALA A C 1
ATOM 1976 O O . ALA A 1 267 ? 0.968 -0.457 -3.344 1.00 90.81 267 ALA A O 1
ATOM 1977 N N . ARG A 1 268 ? -0.236 -2.007 -2.242 1.00 95.50 268 ARG A N 1
ATOM 1978 C CA . ARG A 1 268 ? 0.240 -3.159 -3.027 1.00 95.50 268 ARG A CA 1
ATOM 1979 C C . ARG A 1 268 ? -0.134 -3.038 -4.503 1.00 95.50 268 ARG A C 1
ATOM 1981 O O . ARG A 1 268 ? 0.711 -3.281 -5.355 1.00 95.50 268 ARG A O 1
ATOM 1988 N N . GLU A 1 269 ? -1.356 -2.609 -4.810 1.00 96.69 269 GLU A N 1
ATOM 1989 C CA . GLU A 1 269 ? -1.808 -2.389 -6.190 1.00 96.69 269 GLU A CA 1
ATOM 1990 C C . GLU A 1 269 ? -0.998 -1.294 -6.895 1.00 96.69 269 GLU A C 1
ATOM 1992 O O . GLU A 1 269 ? -0.607 -1.475 -8.049 1.00 96.69 269 GLU A O 1
ATOM 1997 N N . ARG A 1 270 ? -0.665 -0.200 -6.195 1.00 94.88 270 ARG A N 1
ATOM 1998 C CA . ARG A 1 270 ? 0.219 0.851 -6.727 1.00 94.88 270 ARG A CA 1
ATOM 1999 C C . ARG A 1 270 ? 1.624 0.330 -7.017 1.00 94.88 270 ARG A C 1
ATOM 2001 O O . ARG A 1 270 ? 2.136 0.588 -8.100 1.00 94.88 270 ARG A O 1
ATOM 2008 N N . ILE A 1 271 ? 2.209 -0.440 -6.097 1.00 93.06 271 ILE A N 1
ATOM 2009 C CA . ILE A 1 271 ? 3.531 -1.061 -6.286 1.00 93.06 271 ILE A CA 1
ATOM 2010 C C . ILE A 1 271 ? 3.509 -2.025 -7.481 1.00 93.06 271 ILE A C 1
ATOM 2012 O O . ILE A 1 271 ? 4.397 -1.984 -8.330 1.00 93.06 271 ILE A O 1
ATOM 2016 N N . ALA A 1 272 ? 2.473 -2.860 -7.588 1.00 95.19 272 ALA A N 1
ATOM 2017 C CA . ALA A 1 272 ? 2.315 -3.779 -8.711 1.00 95.19 272 ALA A CA 1
ATOM 2018 C C . ALA A 1 272 ? 2.129 -3.032 -10.042 1.00 95.19 272 ALA A C 1
ATOM 2020 O O . ALA A 1 272 ? 2.661 -3.445 -11.070 1.00 95.19 272 ALA A O 1
ATOM 2021 N N . ALA A 1 273 ? 1.399 -1.914 -10.042 1.00 96.75 273 ALA A N 1
ATOM 2022 C CA . ALA A 1 273 ? 1.235 -1.080 -11.225 1.00 96.75 273 ALA A CA 1
ATOM 2023 C C . ALA A 1 273 ? 2.558 -0.439 -11.666 1.00 96.75 273 ALA A C 1
ATOM 2025 O O . ALA A 1 273 ? 2.863 -0.470 -12.856 1.00 96.75 273 ALA A O 1
ATOM 2026 N N . THR A 1 274 ? 3.358 0.088 -10.733 1.00 94.19 274 THR A N 1
ATOM 2027 C CA . THR A 1 274 ? 4.688 0.626 -11.057 1.00 94.19 274 THR A CA 1
ATOM 2028 C C . THR A 1 274 ? 5.630 -0.462 -11.558 1.00 94.19 274 THR A C 1
ATOM 2030 O O . THR A 1 274 ? 6.292 -0.244 -12.561 1.00 94.19 274 THR A O 1
ATOM 2033 N N . ALA A 1 275 ? 5.617 -1.654 -10.951 1.00 95.62 275 ALA A N 1
ATOM 2034 C CA . ALA A 1 275 ? 6.446 -2.780 -11.386 1.00 95.62 275 ALA A CA 1
ATOM 2035 C C . ALA A 1 275 ? 6.106 -3.250 -12.813 1.00 95.62 275 ALA A C 1
ATOM 2037 O O . ALA A 1 275 ? 6.990 -3.569 -13.600 1.00 95.62 275 ALA A O 1
ATOM 2038 N N . ARG A 1 276 ? 4.819 -3.249 -13.183 1.00 97.56 276 ARG A N 1
ATOM 2039 C CA . ARG A 1 276 ? 4.404 -3.557 -14.560 1.00 97.56 276 ARG A CA 1
ATOM 2040 C C . ARG A 1 276 ? 4.845 -2.492 -15.562 1.00 97.56 276 ARG A C 1
ATOM 2042 O O . ARG A 1 276 ? 5.116 -2.836 -16.704 1.00 97.56 276 ARG A O 1
ATOM 2049 N N . ARG A 1 277 ? 4.888 -1.215 -15.166 1.00 95.75 277 ARG A N 1
ATOM 2050 C CA . ARG A 1 277 ? 5.392 -0.137 -16.034 1.00 95.75 277 ARG A CA 1
ATOM 2051 C C . ARG A 1 277 ? 6.889 -0.285 -16.266 1.00 95.75 277 ARG A C 1
ATOM 2053 O O . ARG A 1 277 ? 7.293 -0.328 -17.417 1.00 95.75 277 ARG A O 1
ATOM 2060 N N . THR A 1 278 ? 7.664 -0.486 -15.202 1.00 94.81 278 THR A N 1
ATOM 2061 C CA . THR A 1 278 ? 9.113 -0.698 -15.323 1.00 94.81 278 THR A CA 1
ATOM 2062 C C . THR A 1 278 ? 9.433 -1.936 -16.155 1.00 94.81 278 THR A C 1
ATOM 2064 O O . THR A 1 278 ? 10.341 -1.900 -16.968 1.00 94.81 278 THR A O 1
ATOM 2067 N N . GLN A 1 279 ? 8.652 -3.013 -16.026 1.00 97.19 279 GLN A N 1
ATOM 2068 C CA . GLN A 1 279 ? 8.831 -4.207 -16.855 1.00 97.19 279 GLN A CA 1
ATOM 2069 C C . GLN A 1 279 ? 8.584 -3.936 -18.347 1.00 97.19 279 GLN A C 1
ATOM 2071 O O . GLN A 1 279 ? 9.330 -4.440 -19.179 1.00 97.19 279 GLN A O 1
ATOM 2076 N N . ARG A 1 280 ? 7.555 -3.149 -18.691 1.00 98.19 280 ARG A N 1
ATOM 2077 C CA . ARG A 1 280 ? 7.289 -2.763 -20.087 1.00 98.19 280 ARG A CA 1
ATOM 2078 C C . ARG A 1 280 ? 8.391 -1.870 -20.639 1.00 98.19 280 ARG A C 1
ATOM 2080 O O . ARG A 1 280 ? 8.843 -2.105 -21.745 1.00 98.19 280 ARG A O 1
ATOM 2087 N N . GLU A 1 281 ? 8.854 -0.900 -19.855 1.00 97.00 281 GLU A N 1
ATOM 2088 C CA . GLU A 1 281 ? 9.976 -0.034 -20.235 1.00 97.00 281 GLU A CA 1
ATOM 2089 C C . GLU A 1 281 ? 11.261 -0.851 -20.464 1.00 97.00 281 GLU A C 1
ATOM 2091 O O . GLU A 1 281 ? 11.980 -0.610 -21.429 1.00 97.00 281 GLU A O 1
ATOM 2096 N N . GLU A 1 282 ? 11.539 -1.858 -19.628 1.00 97.06 282 GLU A N 1
ATOM 2097 C CA . GLU A 1 282 ? 12.662 -2.785 -19.833 1.00 97.06 282 GLU A CA 1
ATOM 2098 C C . GLU A 1 282 ? 12.501 -3.640 -21.100 1.00 97.06 282 GLU A C 1
ATOM 2100 O O . GLU A 1 282 ? 13.482 -3.895 -21.795 1.00 97.06 282 GLU A O 1
ATOM 2105 N N . GLU A 1 283 ? 11.289 -4.106 -21.403 1.00 98.25 283 GLU A N 1
ATOM 2106 C CA . GLU A 1 283 ? 10.989 -4.870 -22.620 1.00 98.25 283 GLU A CA 1
ATOM 2107 C C . GLU A 1 283 ? 11.144 -4.001 -23.875 1.00 98.25 283 GLU A C 1
ATOM 2109 O O . GLU A 1 283 ? 11.865 -4.383 -24.791 1.00 98.25 283 GLU A O 1
ATOM 2114 N N . GLU A 1 284 ? 10.605 -2.780 -23.862 1.00 98.44 284 GLU A N 1
ATOM 2115 C CA . GLU A 1 284 ? 10.787 -1.788 -24.927 1.00 98.44 284 GLU A CA 1
ATOM 2116 C C . GLU A 1 284 ? 12.273 -1.456 -25.142 1.00 98.44 284 GLU A C 1
ATOM 2118 O O . GLU A 1 284 ? 12.740 -1.378 -26.278 1.00 98.44 284 GLU A O 1
ATOM 2123 N N . GLN A 1 285 ? 13.055 -1.311 -24.066 1.00 97.81 285 GLN A N 1
ATOM 2124 C CA . GLN A 1 285 ? 14.506 -1.115 -24.161 1.00 97.81 285 GLN A CA 1
ATOM 2125 C C . GLN A 1 285 ? 15.224 -2.320 -24.773 1.00 97.81 285 GLN A C 1
ATOM 2127 O O . GLN A 1 285 ? 16.148 -2.140 -25.569 1.00 97.81 285 GLN A O 1
ATOM 2132 N N . ARG A 1 286 ? 14.810 -3.544 -24.426 1.00 98.44 286 ARG A N 1
ATOM 2133 C CA . ARG A 1 286 ? 15.355 -4.768 -25.029 1.00 98.44 286 ARG A CA 1
ATOM 2134 C C . ARG A 1 286 ? 15.024 -4.851 -26.515 1.00 98.44 286 ARG A C 1
ATOM 2136 O O . ARG A 1 286 ? 15.917 -5.165 -27.299 1.00 98.44 286 ARG A O 1
ATOM 2143 N N . ASP A 1 287 ? 13.799 -4.521 -26.903 1.00 98.25 287 ASP A N 1
ATOM 2144 C CA . ASP A 1 287 ? 13.369 -4.524 -28.302 1.00 98.25 287 ASP A CA 1
ATOM 2145 C C . ASP A 1 287 ? 14.109 -3.462 -29.123 1.00 98.25 287 ASP A C 1
ATOM 2147 O O . ASP A 1 287 ? 14.604 -3.760 -30.212 1.00 98.25 287 ASP A O 1
ATOM 2151 N N . MET A 1 288 ? 14.280 -2.249 -28.582 1.00 98.38 288 MET A N 1
ATOM 2152 C CA . MET A 1 288 ? 15.097 -1.203 -29.211 1.00 98.38 288 MET A CA 1
ATOM 2153 C C . MET A 1 288 ? 16.555 -1.641 -29.384 1.00 98.38 288 MET A C 1
ATOM 2155 O O . MET A 1 288 ? 17.135 -1.442 -30.451 1.00 98.38 288 MET A O 1
ATOM 2159 N N . ALA A 1 289 ? 17.152 -2.269 -28.367 1.00 98.38 289 ALA A N 1
ATOM 2160 C CA . ALA A 1 289 ? 18.517 -2.783 -28.457 1.00 98.38 289 ALA A CA 1
ATOM 2161 C C . ALA A 1 289 ? 18.641 -3.896 -29.512 1.00 98.38 289 ALA A C 1
ATOM 2163 O O . ALA A 1 289 ? 19.600 -3.915 -30.283 1.00 98.38 289 ALA A O 1
ATOM 2164 N N . ALA A 1 290 ? 17.658 -4.797 -29.589 1.00 98.56 290 ALA A N 1
ATOM 2165 C CA . ALA A 1 290 ? 17.617 -5.849 -30.598 1.00 98.56 290 ALA A CA 1
ATOM 2166 C C . ALA A 1 290 ? 17.449 -5.288 -32.021 1.00 98.56 290 ALA A C 1
ATOM 2168 O O . ALA A 1 290 ? 18.092 -5.780 -32.947 1.00 98.56 290 ALA A O 1
ATOM 2169 N N . ALA A 1 291 ? 16.624 -4.254 -32.206 1.00 98.50 291 ALA A N 1
ATOM 2170 C CA . ALA A 1 291 ? 16.470 -3.572 -33.489 1.00 98.50 291 ALA A CA 1
ATOM 2171 C C . ALA A 1 291 ? 17.774 -2.884 -33.923 1.00 98.50 291 ALA A C 1
ATOM 2173 O O . ALA A 1 291 ? 18.221 -3.085 -35.051 1.00 98.50 291 ALA A O 1
ATOM 2174 N N . ALA A 1 292 ? 18.437 -2.171 -33.008 1.00 98.44 292 ALA A N 1
ATOM 2175 C CA . ALA A 1 292 ? 19.721 -1.527 -33.274 1.00 98.44 292 ALA A CA 1
ATOM 2176 C C . ALA A 1 292 ? 20.817 -2.533 -33.671 1.00 98.44 292 ALA A C 1
ATOM 2178 O O . ALA A 1 292 ? 21.644 -2.239 -34.532 1.00 98.44 292 ALA A O 1
ATOM 2179 N N . LEU A 1 293 ? 20.826 -3.738 -33.084 1.00 98.56 293 LEU A N 1
ATOM 2180 C CA . LEU A 1 293 ? 21.744 -4.804 -33.500 1.00 98.56 293 LEU A CA 1
ATOM 2181 C C . LEU A 1 293 ? 21.487 -5.254 -34.945 1.00 98.56 293 LEU A C 1
ATOM 2183 O O . LEU A 1 293 ? 22.434 -5.346 -35.718 1.00 98.56 293 LEU A O 1
ATOM 2187 N N . ARG A 1 294 ? 20.223 -5.446 -35.339 1.00 98.69 294 ARG A N 1
ATOM 2188 C CA . ARG A 1 294 ? 19.873 -5.816 -36.724 1.00 98.69 294 ARG A CA 1
ATOM 2189 C C . ARG A 1 294 ? 20.228 -4.722 -37.730 1.00 98.69 294 ARG A C 1
ATOM 2191 O O . ARG A 1 294 ? 20.662 -5.025 -38.836 1.00 98.69 294 ARG A O 1
ATOM 2198 N N . GLU A 1 295 ? 20.058 -3.452 -37.363 1.00 98.56 295 GLU A N 1
ATOM 2199 C CA . GLU A 1 295 ? 20.483 -2.331 -38.210 1.00 98.56 295 GLU A CA 1
ATOM 2200 C C . GLU A 1 295 ? 22.000 -2.321 -38.406 1.00 98.56 295 GLU A C 1
ATOM 2202 O O . GLU A 1 295 ? 22.471 -2.124 -39.525 1.00 98.56 295 GLU A O 1
ATOM 2207 N N . ARG A 1 296 ? 22.772 -2.594 -37.347 1.00 98.50 296 ARG A N 1
ATOM 2208 C CA . ARG A 1 296 ? 24.231 -2.726 -37.453 1.00 98.50 296 ARG A CA 1
ATOM 2209 C C . ARG A 1 296 ? 24.634 -3.868 -38.381 1.00 98.50 296 ARG A C 1
ATOM 2211 O O . ARG A 1 296 ? 25.449 -3.637 -39.265 1.00 98.50 296 ARG A O 1
ATOM 2218 N N . GLU A 1 297 ? 24.024 -5.043 -38.239 1.00 98.62 297 GLU A N 1
ATOM 2219 C CA . GLU A 1 297 ? 24.259 -6.189 -39.134 1.00 98.62 297 GLU A CA 1
ATOM 2220 C C . GLU A 1 297 ? 23.923 -5.852 -40.598 1.00 98.62 297 GLU A C 1
ATOM 2222 O O . GLU A 1 297 ? 24.642 -6.241 -41.522 1.00 98.62 297 GLU A O 1
ATOM 2227 N N . HIS A 1 298 ? 22.849 -5.088 -40.829 1.00 98.62 298 HIS A N 1
ATOM 2228 C CA . HIS A 1 298 ? 22.472 -4.635 -42.167 1.00 98.62 298 HIS A CA 1
ATOM 2229 C C . HIS A 1 298 ? 23.499 -3.664 -42.764 1.00 98.62 298 HIS A C 1
ATOM 2231 O O . HIS A 1 298 ? 23.881 -3.811 -43.927 1.00 98.62 298 HIS A O 1
ATOM 2237 N N . VAL A 1 299 ? 23.975 -2.697 -41.974 1.00 98.56 299 VAL A N 1
ATOM 2238 C CA . VAL A 1 299 ? 25.027 -1.759 -42.392 1.00 98.56 299 VAL A CA 1
ATOM 2239 C C . VAL A 1 299 ? 26.330 -2.502 -42.683 1.00 98.56 299 VAL A C 1
ATOM 2241 O O . VAL A 1 299 ? 26.944 -2.247 -43.716 1.00 98.56 299 VAL A O 1
ATOM 2244 N N . GLU A 1 300 ? 26.729 -3.446 -41.829 1.00 98.56 300 GLU A N 1
ATOM 2245 C CA . GLU A 1 300 ? 27.914 -4.289 -42.037 1.00 98.56 300 GLU A CA 1
ATOM 2246 C C . GLU A 1 300 ? 27.804 -5.080 -43.351 1.00 98.56 300 GLU A C 1
ATOM 2248 O O . GLU A 1 300 ? 28.690 -4.981 -44.199 1.00 98.56 300 GLU A O 1
ATOM 2253 N N . SER A 1 301 ? 26.667 -5.737 -43.595 1.00 98.56 301 SER A N 1
ATOM 2254 C CA . SER A 1 301 ? 26.407 -6.465 -44.849 1.00 98.56 301 SER A CA 1
ATOM 2255 C C . SER A 1 301 ? 26.439 -5.551 -46.082 1.00 98.56 301 SER A C 1
ATOM 2257 O O . SER A 1 301 ? 26.960 -5.921 -47.134 1.00 98.56 301 SER A O 1
ATOM 2259 N N . SER A 1 302 ? 25.889 -4.337 -45.971 1.00 98.50 302 SER A N 1
ATOM 2260 C CA . SER A 1 302 ? 25.920 -3.352 -47.056 1.00 98.50 302 SER A CA 1
ATOM 2261 C C . SER A 1 302 ? 27.344 -2.881 -47.351 1.00 98.50 302 SER A C 1
ATOM 2263 O O . SER A 1 302 ? 27.691 -2.693 -48.517 1.00 98.50 302 SER A O 1
ATOM 2265 N N . LEU A 1 303 ? 28.170 -2.678 -46.322 1.00 98.62 303 LEU A N 1
ATOM 2266 C CA . LEU A 1 303 ? 29.568 -2.288 -46.491 1.00 98.62 303 LEU A CA 1
ATOM 2267 C C . LEU A 1 303 ? 30.362 -3.400 -47.179 1.00 98.62 303 LEU A C 1
ATOM 2269 O O . LEU A 1 303 ? 31.049 -3.125 -48.162 1.00 98.62 303 LEU A O 1
ATOM 2273 N N . GLU A 1 304 ? 30.214 -4.648 -46.735 1.00 98.62 304 GLU A N 1
ATOM 2274 C CA . GLU A 1 304 ? 30.839 -5.812 -47.376 1.00 98.62 304 GLU A CA 1
ATOM 2275 C C . GLU A 1 304 ? 30.451 -5.938 -48.857 1.00 98.62 304 GLU A C 1
ATOM 2277 O O . GLU A 1 304 ? 31.323 -6.136 -49.707 1.00 98.62 304 GLU A O 1
ATOM 2282 N N . ALA A 1 305 ? 29.172 -5.737 -49.193 1.00 98.56 305 ALA A N 1
ATOM 2283 C CA . ALA A 1 305 ? 28.708 -5.746 -50.579 1.00 98.56 305 ALA A CA 1
ATOM 2284 C C . ALA A 1 305 ? 29.396 -4.658 -51.422 1.00 98.56 305 ALA A C 1
ATOM 2286 O O . ALA A 1 305 ? 29.935 -4.951 -52.490 1.00 98.56 305 ALA A O 1
ATOM 2287 N N . THR A 1 306 ? 29.456 -3.419 -50.921 1.00 98.50 306 THR A N 1
ATOM 2288 C CA . THR A 1 306 ? 30.132 -2.321 -51.637 1.00 98.50 306 THR A CA 1
ATOM 2289 C C . THR A 1 306 ? 31.637 -2.544 -51.789 1.00 98.50 306 THR A C 1
ATOM 2291 O O . THR A 1 306 ? 32.209 -2.178 -52.816 1.00 98.50 306 THR A O 1
ATOM 2294 N N . LEU A 1 307 ? 32.295 -3.162 -50.801 1.00 98.62 307 LEU A N 1
ATOM 2295 C CA . LEU A 1 307 ? 33.710 -3.524 -50.895 1.00 98.62 307 LEU A CA 1
ATOM 2296 C C . LEU A 1 307 ? 33.932 -4.572 -51.989 1.00 98.62 307 LEU A C 1
ATOM 2298 O O . LEU A 1 307 ? 34.818 -4.393 -52.824 1.00 98.62 307 LEU A O 1
ATOM 2302 N N . CYS A 1 308 ? 33.085 -5.603 -52.046 1.00 98.50 308 CYS A N 1
ATOM 2303 C CA . CYS A 1 308 ? 33.130 -6.619 -53.096 1.00 98.50 308 CYS A CA 1
ATOM 2304 C C . CYS A 1 308 ? 32.940 -6.001 -54.496 1.00 98.50 308 CYS A C 1
ATOM 2306 O O . CYS A 1 308 ? 33.710 -6.282 -55.416 1.00 98.50 308 CYS A O 1
ATOM 2308 N N . GLU A 1 309 ? 31.978 -5.087 -54.662 1.00 98.44 309 GLU A N 1
ATOM 2309 C CA . GLU A 1 309 ? 31.774 -4.359 -55.923 1.00 98.44 309 GLU A CA 1
ATOM 2310 C C . GLU A 1 309 ? 32.997 -3.521 -56.323 1.00 98.44 309 GLU A C 1
ATOM 2312 O O . GLU A 1 309 ? 33.401 -3.521 -57.490 1.00 98.44 309 GLU A O 1
ATOM 2317 N N . GLN A 1 310 ? 33.625 -2.827 -55.368 1.00 98.06 310 GLN A N 1
ATOM 2318 C CA . GLN A 1 310 ? 34.844 -2.061 -55.631 1.00 98.06 310 GLN A CA 1
ATOM 2319 C C . GLN A 1 310 ? 36.006 -2.951 -56.073 1.00 98.06 310 GLN A C 1
ATOM 2321 O O . GLN A 1 310 ? 36.763 -2.557 -56.962 1.00 98.06 310 GLN A O 1
ATOM 2326 N N . GLU A 1 311 ? 36.170 -4.132 -55.479 1.00 98.38 311 GLU A N 1
ATOM 2327 C CA . GLU A 1 311 ? 37.194 -5.096 -55.889 1.00 98.38 311 GLU A CA 1
ATOM 2328 C C . GLU A 1 311 ? 36.964 -5.592 -57.319 1.00 98.38 311 GLU A C 1
ATOM 2330 O O . GLU A 1 311 ? 37.900 -5.600 -58.123 1.00 98.38 311 GLU A O 1
ATOM 2335 N N . VAL A 1 312 ? 35.714 -5.898 -57.682 1.00 98.38 312 VAL A N 1
ATOM 2336 C CA . VAL A 1 312 ? 35.343 -6.266 -59.058 1.00 98.38 312 VAL A CA 1
ATOM 2337 C C . VAL A 1 312 ? 35.647 -5.129 -60.037 1.00 98.38 312 VAL A C 1
ATOM 2339 O O . VAL A 1 312 ? 36.188 -5.368 -61.117 1.00 98.38 312 VAL A O 1
ATOM 2342 N N . MET A 1 313 ? 35.333 -3.883 -59.676 1.00 97.75 313 MET A N 1
ATOM 2343 C CA . MET A 1 313 ? 35.620 -2.718 -60.519 1.00 97.75 313 MET A CA 1
ATOM 2344 C C . MET A 1 313 ? 37.124 -2.476 -60.676 1.00 97.75 313 MET A C 1
ATOM 2346 O O . MET A 1 313 ? 37.580 -2.215 -61.788 1.00 97.75 313 MET A O 1
ATOM 2350 N N . LYS A 1 314 ? 37.911 -2.618 -59.603 1.00 98.06 314 LYS A N 1
ATOM 2351 C CA . LYS A 1 314 ? 39.380 -2.533 -59.660 1.00 98.06 314 LYS A CA 1
ATOM 2352 C C . LYS A 1 314 ? 39.969 -3.605 -60.578 1.00 98.06 314 LYS A C 1
ATOM 2354 O O . LYS A 1 314 ? 40.817 -3.283 -61.403 1.00 98.06 314 LYS A O 1
ATOM 2359 N N . ALA A 1 315 ? 39.479 -4.842 -60.491 1.00 97.81 315 ALA A N 1
ATOM 2360 C CA . ALA A 1 315 ? 39.923 -5.946 -61.342 1.00 97.81 315 ALA A CA 1
ATOM 2361 C C . ALA A 1 315 ? 39.582 -5.757 -62.832 1.00 97.81 315 ALA A C 1
ATOM 2363 O O . ALA A 1 315 ? 40.255 -6.327 -63.678 1.00 97.81 315 ALA A O 1
ATOM 2364 N N . ARG A 1 316 ? 38.552 -4.968 -63.169 1.00 97.56 316 ARG A N 1
ATOM 2365 C CA . ARG A 1 316 ? 38.199 -4.643 -64.566 1.00 97.56 316 ARG A CA 1
ATOM 2366 C C . ARG A 1 316 ? 39.083 -3.566 -65.197 1.00 97.56 316 ARG A C 1
ATOM 2368 O O . ARG A 1 316 ? 39.103 -3.458 -66.418 1.00 97.56 316 ARG A O 1
ATOM 2375 N N . VAL A 1 317 ? 39.709 -2.720 -64.379 1.00 97.81 317 VAL A N 1
ATOM 2376 C CA . VAL A 1 317 ? 40.550 -1.602 -64.840 1.00 97.81 317 VAL A CA 1
ATOM 2377 C C . VAL A 1 317 ? 42.021 -2.009 -64.959 1.00 97.81 317 VAL A C 1
ATOM 2379 O O . VAL A 1 317 ? 42.743 -1.409 -65.754 1.00 97.81 317 VAL A O 1
ATOM 2382 N N . ALA A 1 318 ? 42.454 -2.992 -64.165 1.00 93.56 318 ALA A N 1
ATOM 2383 C CA . ALA A 1 318 ? 43.788 -3.587 -64.229 1.00 93.56 318 ALA A CA 1
ATOM 2384 C C . ALA A 1 318 ? 43.960 -4.474 -65.472 1.00 93.56 318 ALA A C 1
ATOM 2386 O O . ALA A 1 318 ? 45.071 -4.437 -66.048 1.00 93.56 318 ALA A O 1
#

Secondary structure (DSSP, 8-state):
---------------------PPP---------S--SS-SS---HHHHHHHHHHTSPTTHHHHHHHHHHHHHHHHHHHHHHHHHHHHHHHHHHHHTTTSPPP----SSS-------SSS-----TT--S--EEEE-S-S-----TT-SS--EEEE-SSPPPPPPTT---------------------------------------------TTSHHHHHHHHHHHHHHHHHHHHHHHHHHHHHHHHHHHHHHHHHHHHHHHHHHHHHHHHHHHHHHHHHHHHHHHHHHHHHHHHHHHHHHHHHHHHHHHHHHHHHHH-